Protein AF-A0AAD7B2B9-F1 (afdb_monomer_lite)

Secondary structure (DSSP, 8-state):
--GGGG-----SS-PPPPHHHHHHHHHHHHTT--HHHHHHHHT--HHHHHHHHTTTTSS---HHHHHHHH--HHHHHHS---------------------------------------------S-SHHHHHHHHHHHHHHS---GGGHHHHHHTT--HHHHHHHTTS-HHHHHHHHHHHHB---SS--S---PBPHHHHHHHHHHHHHHHHHHHS-TTS-HHHHHHHHHHH--------GGG--SHHHHHTTBTTB--GGGHHHHHHTT--HHHHHHHHTS-HHHHHHHHHHHHBTTTSTTPBPHHHHHHHHHHHHHGGGG--

Foldseek 3Di:
DDLPVPDDDDDPDQDQDDLLLLLVLQLVVVVVDDLVNSCVSVVHDSVSSVCSNCVVPDDPDDSVVSVVVNPDPVSCVVRPPDPPPVPPPPPDDPPDPDDDDDDDDDDDDDDDDDDDDDDDDDDDPDDDFLVVVQVVVCPPPVDRCVLCSVLCVQLPNTPVVLQLLLLDPLVLNLVLLCVSADPPVPDDPPPDPGDDPVVSVVSSVVSPLSNLPVVDDPPDDSVVSVVVVVVVPPDDDDPPPVPPPFPQSVQCCLSHDNNNVCVVLCVVLVHTPVVLLVLLPDDLVVSLVVLCCRADCVNDPVGDRNSSSSSSSVVSVVSVVPPD

Sequence (324 aa):
MHPSSWHHRTTNNFKALNREGRAICRIVYAHDWTVMRIARIFGIPPKRVTKAIHNVYAPPDVVSEDYERVRDPEFARYFPPVESKSESRPESPLTAMDDSDDSDYSEEGTRVRTVKKPSRNKYTPVGHNASALHSFLENILHVDFSQHHALLVERGFTMPRLKIIASWPESAIKEALQRTLLIECEFTSDAAIGMTPFEVITLEWIAWAQGAWHVYPRTSSPLLCLVSFRSEINVKQPPNTNTSTTLVSFLLTIMGFDLTAHHSLLDTQGFDVQRLTLMGAWEVEDLRETLRRTLYRDFVPGGMSALEVLALEFVVRDCEWRGS

pLDDT: mean 72.54, std 20.63, range [27.2, 95.81]

Radius of gyration: 27.0 Å; chains: 1; bounding box: 68×55×73 Å

Structure (mmCIF, N/CA/C/O backbone):
data_AF-A0AAD7B2B9-F1
#
_entry.id   AF-A0AAD7B2B9-F1
#
loop_
_atom_site.group_PDB
_atom_site.id
_atom_site.type_symbol
_atom_site.label_atom_id
_atom_site.label_alt_id
_atom_site.label_comp_id
_atom_site.label_asym_id
_atom_site.label_entity_id
_atom_site.label_seq_id
_atom_site.pdbx_PDB_ins_code
_atom_site.Cartn_x
_atom_site.Cartn_y
_atom_site.Cartn_z
_atom_site.occupancy
_atom_site.B_iso_or_equiv
_atom_site.auth_seq_id
_atom_site.auth_comp_id
_atom_site.auth_asym_id
_atom_site.auth_atom_id
_atom_site.pdbx_PDB_model_num
ATOM 1 N N . MET A 1 1 ? 26.489 2.938 6.626 1.00 38.22 1 MET A N 1
ATOM 2 C CA . MET A 1 1 ? 26.855 3.918 5.584 1.00 38.22 1 MET A CA 1
ATOM 3 C C . MET A 1 1 ? 25.590 4.690 5.232 1.00 38.22 1 MET A C 1
ATOM 5 O O . MET A 1 1 ? 24.652 4.079 4.736 1.00 38.22 1 MET A O 1
ATOM 9 N N . HIS A 1 2 ? 25.492 5.969 5.597 1.00 31.80 2 HIS A N 1
ATOM 10 C CA . HIS A 1 2 ? 24.330 6.786 5.229 1.00 31.80 2 HIS A CA 1
ATOM 11 C C . HIS A 1 2 ? 24.512 7.262 3.772 1.00 31.80 2 HIS A C 1
ATOM 13 O O . HIS A 1 2 ? 25.591 7.759 3.457 1.00 31.80 2 HIS A O 1
ATOM 19 N N . PRO A 1 3 ? 23.502 7.172 2.886 1.00 45.94 3 PRO A N 1
ATOM 20 C CA . PRO A 1 3 ? 23.582 7.648 1.493 1.00 45.94 3 PRO A CA 1
ATOM 21 C C . PRO A 1 3 ? 23.809 9.167 1.317 1.00 45.94 3 PRO A C 1
ATOM 23 O O . PRO A 1 3 ? 23.748 9.679 0.202 1.00 45.94 3 PRO A O 1
ATOM 26 N N . SER A 1 4 ? 24.036 9.915 2.397 1.00 42.88 4 SER A N 1
ATOM 27 C CA . SER A 1 4 ? 23.932 11.376 2.450 1.00 42.88 4 SER A CA 1
ATOM 28 C C . SER A 1 4 ? 25.140 12.144 1.899 1.00 42.88 4 SER A C 1
ATOM 30 O O . SER A 1 4 ? 25.047 13.359 1.733 1.00 42.88 4 SER A O 1
ATOM 32 N N . SER A 1 5 ? 26.257 11.492 1.559 1.00 42.44 5 SER A N 1
ATOM 33 C CA . SER A 1 5 ? 27.404 12.172 0.925 1.00 42.44 5 SER A CA 1
ATOM 34 C C . SER A 1 5 ? 27.284 12.313 -0.600 1.00 42.44 5 SER A C 1
ATOM 36 O O . SER A 1 5 ? 28.071 13.033 -1.209 1.00 42.44 5 SER A O 1
ATOM 38 N N . TRP A 1 6 ? 26.268 11.709 -1.225 1.00 53.69 6 TRP A N 1
ATOM 39 C CA . TRP A 1 6 ? 26.080 11.698 -2.685 1.00 53.69 6 TRP A CA 1
ATOM 40 C C . TRP A 1 6 ? 25.189 12.843 -3.198 1.00 53.69 6 TRP A C 1
ATOM 42 O O . TRP A 1 6 ? 24.691 12.814 -4.325 1.00 53.69 6 TRP A O 1
ATOM 52 N N . HIS A 1 7 ? 24.965 13.876 -2.381 1.00 43.41 7 HIS A N 1
ATOM 53 C CA . HIS A 1 7 ? 24.108 15.009 -2.728 1.00 43.41 7 HIS A CA 1
ATOM 54 C C . HIS A 1 7 ? 24.807 16.007 -3.662 1.00 43.41 7 HIS A C 1
ATOM 56 O O . HIS A 1 7 ? 25.179 17.120 -3.286 1.00 43.41 7 HIS A O 1
ATOM 62 N N . HIS A 1 8 ? 24.928 15.640 -4.936 1.00 49.59 8 HIS A N 1
ATOM 63 C CA . HIS A 1 8 ? 25.168 16.612 -5.994 1.00 49.59 8 HIS A CA 1
ATOM 64 C C . HIS A 1 8 ? 23.886 17.408 -6.289 1.00 49.59 8 HIS A C 1
ATOM 66 O O . HIS A 1 8 ? 22.870 16.847 -6.690 1.00 49.59 8 HIS A O 1
ATOM 72 N N . ARG A 1 9 ? 23.953 18.741 -6.131 1.00 41.03 9 ARG A N 1
ATOM 73 C CA . ARG A 1 9 ? 22.900 19.703 -6.519 1.00 41.03 9 ARG A CA 1
ATOM 74 C C . ARG A 1 9 ? 22.395 19.446 -7.948 1.00 41.03 9 ARG A C 1
ATOM 76 O O . ARG A 1 9 ? 23.147 19.587 -8.923 1.00 41.03 9 ARG A O 1
ATOM 83 N N . THR A 1 10 ? 21.104 19.148 -8.071 1.00 40.28 10 THR A N 1
ATOM 84 C CA . THR A 1 10 ? 20.381 18.953 -9.332 1.00 40.28 10 THR A CA 1
ATOM 85 C C . THR A 1 10 ? 19.454 20.138 -9.611 1.00 40.28 10 THR A C 1
ATOM 87 O O . THR A 1 10 ? 18.419 20.316 -8.983 1.00 40.28 10 THR A O 1
ATOM 90 N N . THR A 1 11 ? 19.830 20.971 -10.584 1.00 40.53 11 THR A N 1
ATOM 91 C CA . THR A 1 11 ? 18.888 21.804 -11.346 1.00 40.53 11 THR A CA 1
ATOM 92 C C . THR A 1 11 ? 18.478 21.033 -12.606 1.00 40.53 11 THR A C 1
ATOM 94 O O . THR A 1 11 ? 19.284 20.269 -13.137 1.00 40.53 11 THR A O 1
ATOM 97 N N . ASN A 1 12 ? 17.232 21.220 -13.057 1.00 42.81 12 ASN A N 1
ATOM 98 C CA . ASN A 1 12 ? 16.447 20.450 -14.049 1.00 42.81 12 ASN A CA 1
ATOM 99 C C . ASN A 1 12 ? 17.017 20.255 -15.480 1.00 42.81 12 ASN A C 1
ATOM 101 O O . ASN A 1 12 ? 16.267 19.967 -16.408 1.00 42.81 12 ASN A O 1
ATOM 105 N N . ASN A 1 13 ? 18.327 20.337 -15.695 1.00 50.97 13 ASN A N 1
ATOM 106 C CA . ASN A 1 13 ? 18.948 19.899 -16.942 1.00 50.97 13 ASN A CA 1
ATOM 107 C C . ASN A 1 13 ? 19.396 18.445 -16.788 1.00 50.97 13 ASN A C 1
ATOM 109 O O . ASN A 1 13 ? 20.167 18.133 -15.884 1.00 50.97 13 ASN A O 1
ATOM 113 N N . PHE A 1 14 ? 18.918 17.560 -17.669 1.00 55.62 14 PHE A N 1
ATOM 114 C CA . PHE A 1 14 ? 19.191 16.118 -17.670 1.00 55.62 14 PHE A CA 1
ATOM 115 C C . PHE A 1 14 ? 20.694 15.794 -17.803 1.00 55.62 14 PHE A C 1
ATOM 117 O O . PHE A 1 14 ? 21.153 15.368 -18.870 1.00 55.62 14 PHE A O 1
ATOM 124 N N . LYS A 1 15 ? 21.468 15.959 -16.724 1.00 65.38 15 LYS A N 1
ATOM 125 C CA . LYS A 1 15 ? 22.914 15.713 -16.674 1.00 65.38 15 LYS A CA 1
ATOM 126 C C . LYS A 1 15 ? 23.209 14.274 -17.100 1.00 65.38 15 LYS A C 1
ATOM 128 O O . LYS A 1 15 ? 22.604 13.318 -16.614 1.00 65.38 15 LYS A O 1
ATOM 133 N N . ALA A 1 16 ? 24.086 14.125 -18.087 1.00 78.69 16 ALA A N 1
ATOM 134 C CA . ALA A 1 16 ? 24.659 12.831 -18.429 1.00 78.69 16 ALA A CA 1
ATOM 135 C C . ALA A 1 16 ? 25.520 12.340 -17.253 1.00 78.69 16 ALA A C 1
ATOM 137 O O . ALA A 1 16 ? 26.138 13.156 -16.568 1.00 78.69 16 ALA A O 1
ATOM 138 N N . LEU A 1 17 ? 25.560 11.024 -17.022 1.00 87.56 17 LEU A N 1
ATOM 139 C CA . LEU A 1 17 ? 26.500 10.443 -16.063 1.00 87.56 17 LEU A CA 1
ATOM 140 C C . LEU A 1 17 ? 27.931 10.777 -16.502 1.00 87.56 17 LEU A C 1
ATOM 142 O O . LEU A 1 17 ? 28.288 10.573 -17.666 1.00 87.56 17 LEU A O 1
ATOM 146 N N . ASN A 1 18 ? 28.746 11.268 -15.571 1.00 91.12 18 ASN A N 1
ATOM 147 C CA . ASN A 1 18 ? 30.186 11.388 -15.780 1.00 91.12 18 ASN A CA 1
ATOM 148 C C . ASN A 1 18 ? 30.825 9.984 -15.868 1.00 91.12 18 ASN A C 1
ATOM 150 O O . ASN A 1 18 ? 30.171 8.963 -15.642 1.00 91.12 18 ASN A O 1
ATOM 154 N N . ARG A 1 19 ? 32.114 9.916 -16.223 1.00 89.75 19 ARG A N 1
ATOM 155 C CA . ARG A 1 19 ? 32.825 8.630 -16.355 1.00 89.75 19 ARG A CA 1
ATOM 156 C C . ARG A 1 19 ? 32.769 7.793 -15.072 1.00 89.75 19 ARG A C 1
ATOM 158 O O . ARG A 1 19 ? 32.569 6.589 -15.157 1.00 89.75 19 ARG A O 1
ATOM 165 N N . GLU A 1 20 ? 32.875 8.442 -13.920 1.00 92.62 20 GLU A N 1
ATOM 166 C CA . GLU A 1 20 ? 32.797 7.815 -12.598 1.00 92.62 20 GLU A CA 1
ATOM 167 C C . GLU A 1 20 ? 31.417 7.202 -12.319 1.00 92.62 20 GLU A C 1
ATOM 169 O O . GLU A 1 20 ? 31.317 6.022 -12.008 1.00 92.62 20 GLU A O 1
ATOM 174 N N . GLY A 1 21 ? 30.326 7.939 -12.539 1.00 93.44 21 GLY A N 1
ATOM 175 C CA . GLY A 1 21 ? 28.973 7.411 -12.363 1.00 93.44 21 GLY A CA 1
ATOM 176 C C . GLY A 1 21 ? 28.665 6.237 -13.297 1.00 93.44 21 GLY A C 1
ATOM 177 O O . GLY A 1 21 ? 27.949 5.313 -12.917 1.00 93.44 21 GLY A O 1
ATOM 178 N N . ARG A 1 22 ? 29.244 6.225 -14.508 1.00 93.62 22 ARG A N 1
ATOM 179 C CA . ARG A 1 22 ? 29.154 5.070 -15.420 1.00 93.62 22 ARG A CA 1
ATOM 180 C C . ARG A 1 22 ? 29.927 3.858 -14.895 1.00 93.62 22 ARG A C 1
ATOM 182 O O . ARG A 1 22 ? 29.392 2.755 -14.965 1.00 93.62 22 ARG A O 1
ATOM 189 N N . ALA A 1 23 ? 31.130 4.071 -14.360 1.00 93.38 23 ALA A N 1
ATOM 190 C CA . ALA A 1 23 ? 31.937 3.036 -13.715 1.00 93.38 23 ALA A CA 1
ATOM 191 C C . ALA A 1 23 ? 31.184 2.407 -12.532 1.00 93.38 23 ALA A C 1
ATOM 193 O O . ALA A 1 23 ? 31.036 1.189 -12.479 1.00 93.38 23 ALA A O 1
ATOM 194 N N . ILE A 1 24 ? 30.583 3.228 -11.662 1.00 95.12 24 ILE A N 1
ATOM 195 C CA . ILE A 1 24 ? 29.770 2.732 -10.543 1.00 95.12 24 ILE A CA 1
ATOM 196 C C . ILE A 1 24 ? 28.590 1.901 -11.053 1.00 95.12 24 ILE A C 1
ATOM 198 O O . ILE A 1 24 ? 28.374 0.804 -10.548 1.00 95.12 24 ILE A O 1
ATOM 202 N N . CYS A 1 25 ? 27.859 2.372 -12.075 1.00 95.44 25 CYS A N 1
ATOM 203 C CA . CYS A 1 25 ? 26.740 1.618 -12.655 1.00 95.44 25 CYS A CA 1
ATOM 204 C C . CYS A 1 25 ? 27.158 0.220 -13.132 1.00 95.44 25 CYS A C 1
ATOM 206 O O . CYS A 1 25 ? 26.405 -0.729 -12.935 1.00 95.44 25 CYS A O 1
ATOM 208 N N . ARG A 1 26 ? 28.334 0.084 -13.757 1.00 93.81 26 ARG A N 1
ATOM 209 C CA . ARG A 1 26 ? 28.850 -1.213 -14.221 1.00 93.81 26 ARG A CA 1
ATOM 210 C C . ARG A 1 26 ? 29.285 -2.110 -13.076 1.00 93.81 26 ARG A C 1
ATOM 212 O O . ARG A 1 26 ? 28.934 -3.284 -13.093 1.00 93.81 26 ARG A O 1
ATOM 219 N N . ILE A 1 27 ? 29.982 -1.556 -12.083 1.00 93.88 27 ILE A N 1
ATOM 220 C CA . ILE A 1 27 ? 30.403 -2.316 -10.905 1.00 93.88 27 ILE A CA 1
ATOM 221 C C . ILE A 1 27 ? 29.177 -2.867 -10.182 1.00 93.88 27 ILE A C 1
ATOM 223 O O . ILE A 1 27 ? 29.060 -4.075 -10.035 1.00 93.88 27 ILE A O 1
ATOM 227 N N . VAL A 1 28 ? 28.215 -2.026 -9.794 1.00 95.44 28 VAL A N 1
ATOM 228 C CA . VAL A 1 28 ? 27.051 -2.517 -9.036 1.00 95.44 28 VAL A CA 1
ATOM 229 C C . VAL A 1 28 ? 26.189 -3.482 -9.857 1.00 95.44 28 VAL A C 1
ATOM 231 O O . VAL A 1 28 ? 25.623 -4.414 -9.297 1.00 95.44 28 VAL A O 1
ATOM 234 N N . TYR A 1 29 ? 26.126 -3.313 -11.183 1.00 94.81 29 TYR A N 1
ATOM 235 C CA . TYR A 1 29 ? 25.454 -4.267 -12.069 1.00 94.81 29 TYR A CA 1
ATOM 236 C C . TYR A 1 29 ? 26.155 -5.634 -12.101 1.00 94.81 29 TYR A C 1
ATOM 238 O O . TYR A 1 29 ? 25.477 -6.654 -12.115 1.00 94.81 29 TYR A O 1
ATOM 246 N N . ALA A 1 30 ? 27.492 -5.669 -12.049 1.00 92.00 30 ALA A N 1
ATOM 247 C CA . ALA A 1 30 ? 28.262 -6.908 -11.901 1.00 92.00 30 ALA A CA 1
ATOM 248 C C . ALA A 1 30 ? 28.068 -7.588 -10.527 1.00 92.00 30 ALA A C 1
ATOM 250 O O . ALA A 1 30 ? 28.439 -8.745 -10.365 1.00 92.00 30 ALA A O 1
ATOM 251 N N . HIS A 1 31 ? 27.466 -6.883 -9.564 1.00 92.00 31 HIS A N 1
ATOM 252 C CA . HIS A 1 31 ? 27.042 -7.380 -8.248 1.00 92.00 31 HIS A CA 1
ATOM 253 C C . HIS A 1 31 ? 25.514 -7.566 -8.171 1.00 92.00 31 HIS A C 1
ATOM 255 O O . HIS A 1 31 ? 24.889 -7.286 -7.147 1.00 92.00 31 HIS A O 1
ATOM 261 N N . ASP A 1 32 ? 24.896 -7.979 -9.280 1.00 93.12 32 ASP A N 1
ATOM 262 C CA . ASP A 1 32 ? 23.472 -8.330 -9.399 1.00 93.12 32 ASP A CA 1
ATOM 263 C C . ASP A 1 32 ? 22.470 -7.195 -9.118 1.00 93.12 32 ASP A C 1
ATOM 265 O O . ASP A 1 32 ? 21.277 -7.426 -8.889 1.00 93.12 32 ASP A O 1
ATOM 269 N N . TRP A 1 33 ? 22.897 -5.930 -9.160 1.00 94.12 33 TRP A N 1
ATOM 270 C CA . TRP A 1 33 ? 21.936 -4.833 -9.064 1.00 94.12 33 TRP A CA 1
ATOM 271 C C . TRP A 1 33 ? 21.144 -4.674 -10.356 1.00 94.12 33 TRP A C 1
ATOM 273 O O . TRP A 1 33 ? 21.688 -4.552 -11.451 1.00 94.12 33 TRP A O 1
ATOM 283 N N . THR A 1 34 ? 19.824 -4.565 -10.221 1.00 94.75 34 THR A N 1
ATOM 284 C CA . THR A 1 34 ? 18.946 -4.322 -11.365 1.00 94.75 34 THR A CA 1
ATOM 285 C C . THR A 1 34 ? 19.083 -2.892 -11.892 1.00 94.75 34 THR A C 1
ATOM 287 O O . THR A 1 34 ? 19.287 -1.936 -11.139 1.00 94.75 34 THR A O 1
ATOM 290 N N . VAL A 1 35 ? 18.874 -2.716 -13.201 1.00 95.06 35 VAL A N 1
ATOM 291 C CA . VAL A 1 35 ? 18.871 -1.401 -13.875 1.00 95.06 35 VAL A CA 1
ATOM 292 C C . VAL A 1 35 ? 17.931 -0.406 -13.180 1.00 95.06 35 VAL A C 1
ATOM 294 O O . VAL A 1 35 ? 18.268 0.768 -13.033 1.00 95.06 35 VAL A O 1
ATOM 297 N N . MET A 1 36 ? 16.770 -0.877 -12.716 1.00 91.88 36 MET A N 1
ATOM 298 C CA . MET A 1 36 ? 15.767 -0.060 -12.023 1.00 91.88 36 MET A CA 1
ATOM 299 C C . MET A 1 36 ? 16.248 0.428 -10.656 1.00 91.88 36 MET A C 1
ATOM 301 O O . MET A 1 36 ? 16.043 1.593 -10.314 1.00 91.88 36 MET A O 1
ATOM 305 N N . ARG A 1 37 ? 16.923 -0.434 -9.886 1.00 92.69 37 ARG A N 1
ATOM 306 C CA . ARG A 1 37 ? 17.501 -0.064 -8.589 1.00 92.69 37 ARG A CA 1
ATOM 307 C C . ARG A 1 37 ? 18.583 1.000 -8.756 1.00 92.69 37 ARG A C 1
ATOM 309 O O . ARG A 1 37 ? 18.564 2.010 -8.057 1.00 92.69 37 ARG A O 1
ATOM 316 N N . ILE A 1 38 ? 19.472 0.808 -9.730 1.00 95.12 38 ILE A N 1
ATOM 317 C CA . ILE A 1 38 ? 20.530 1.769 -10.066 1.00 95.12 38 ILE A CA 1
ATOM 318 C C . ILE A 1 38 ? 19.906 3.109 -10.488 1.00 95.12 38 ILE A C 1
ATOM 320 O O . ILE A 1 38 ? 20.270 4.157 -9.963 1.00 95.12 38 ILE A O 1
ATOM 324 N N . ALA A 1 39 ? 18.910 3.082 -11.378 1.00 93.44 39 ALA A N 1
ATOM 325 C CA . ALA A 1 39 ? 18.192 4.268 -11.846 1.00 93.44 39 ALA A CA 1
ATOM 326 C C . ALA A 1 39 ? 17.570 5.079 -10.698 1.00 93.44 39 ALA A C 1
ATOM 328 O O . ALA A 1 39 ? 17.695 6.304 -10.676 1.00 93.44 39 ALA A O 1
ATOM 329 N N . ARG A 1 40 ? 16.951 4.394 -9.728 1.00 89.19 40 ARG A N 1
ATOM 330 C CA . ARG A 1 40 ? 16.350 5.008 -8.536 1.00 89.19 40 ARG A CA 1
ATOM 331 C C . ARG A 1 40 ? 17.396 5.701 -7.662 1.00 89.19 40 ARG A C 1
ATOM 333 O O . ARG A 1 40 ? 17.186 6.844 -7.279 1.00 89.19 40 ARG A O 1
ATOM 340 N N . ILE A 1 41 ? 18.523 5.038 -7.391 1.00 89.12 41 ILE A N 1
ATOM 341 C CA . ILE A 1 41 ? 19.593 5.571 -6.528 1.00 89.12 41 ILE A CA 1
ATOM 342 C C . ILE A 1 41 ? 20.269 6.789 -7.165 1.00 89.12 41 ILE A C 1
ATOM 344 O O . ILE A 1 41 ? 20.496 7.791 -6.495 1.00 89.12 41 ILE A O 1
ATOM 348 N N . PHE A 1 42 ? 20.548 6.730 -8.468 1.00 87.75 42 PHE A N 1
ATOM 349 C CA . PHE A 1 42 ? 21.184 7.833 -9.192 1.00 87.75 42 PHE A CA 1
ATOM 350 C C . PHE A 1 42 ? 20.206 8.929 -9.641 1.00 87.75 42 PHE A C 1
ATOM 352 O O . PHE A 1 42 ? 20.645 9.956 -10.158 1.00 87.75 42 PHE A O 1
ATOM 359 N N . GLY A 1 43 ? 18.893 8.723 -9.492 1.00 88.50 43 GLY A N 1
ATOM 360 C CA . GLY A 1 43 ? 17.873 9.661 -9.961 1.00 88.50 43 GLY A CA 1
ATOM 361 C C . GLY A 1 43 ? 17.906 9.887 -11.478 1.00 88.50 43 GLY A C 1
ATOM 362 O O . GLY A 1 43 ? 17.709 11.011 -11.941 1.00 88.50 43 GLY A O 1
ATOM 363 N N . ILE A 1 44 ? 18.190 8.844 -12.268 1.00 92.19 44 ILE A N 1
ATOM 364 C CA . ILE A 1 44 ? 18.290 8.925 -13.737 1.00 92.19 44 ILE A CA 1
ATOM 365 C C . ILE A 1 44 ? 17.373 7.911 -14.438 1.00 92.19 44 ILE A C 1
ATOM 367 O O . ILE A 1 44 ? 17.087 6.858 -13.879 1.00 92.19 44 ILE A O 1
ATOM 371 N N . PRO A 1 45 ? 16.940 8.162 -15.692 1.00 92.81 45 PRO A N 1
ATOM 372 C CA . PRO A 1 45 ? 16.100 7.214 -16.424 1.00 92.81 45 PRO A CA 1
ATOM 373 C C . PRO A 1 45 ? 16.786 5.850 -16.657 1.00 92.81 45 PRO A C 1
ATOM 375 O O . PRO A 1 45 ? 17.953 5.836 -17.068 1.00 92.81 45 PRO A O 1
ATOM 378 N N . PRO A 1 46 ? 16.067 4.711 -16.542 1.00 93.38 46 PRO A N 1
ATOM 379 C CA . PRO A 1 46 ? 16.622 3.362 -16.737 1.00 93.38 46 PRO A CA 1
ATOM 380 C C . PRO A 1 46 ? 17.360 3.178 -18.067 1.00 93.38 46 PRO A C 1
ATOM 382 O O . PRO A 1 46 ? 18.454 2.624 -18.111 1.00 93.38 46 PRO A O 1
ATOM 385 N N . LYS A 1 47 ? 16.838 3.766 -19.152 1.00 93.00 47 LYS A N 1
ATOM 386 C CA . LYS A 1 47 ? 17.470 3.741 -20.483 1.00 93.00 47 LYS A CA 1
ATOM 387 C C . LYS A 1 47 ? 18.905 4.293 -20.481 1.00 93.00 47 LYS A C 1
ATOM 389 O O . LYS A 1 47 ? 19.728 3.862 -21.287 1.00 93.00 47 LYS A O 1
ATOM 394 N N . ARG A 1 48 ? 19.233 5.250 -19.600 1.00 91.50 48 ARG A N 1
ATOM 395 C CA . ARG A 1 48 ? 20.599 5.791 -19.463 1.00 91.50 48 ARG A CA 1
ATOM 396 C C . ARG A 1 48 ? 21.512 4.856 -18.682 1.00 91.50 48 ARG A C 1
ATOM 398 O O . ARG A 1 48 ? 22.676 4.739 -19.049 1.00 91.50 48 ARG A O 1
ATOM 405 N N . VAL A 1 49 ? 20.984 4.177 -17.668 1.00 94.25 49 VAL A N 1
ATOM 406 C CA . VAL A 1 49 ? 21.711 3.139 -16.931 1.00 94.25 49 VAL A CA 1
ATOM 407 C C . VAL A 1 49 ? 22.081 1.994 -17.874 1.00 94.25 49 VAL A C 1
ATOM 409 O O . VAL A 1 49 ? 23.250 1.640 -17.955 1.00 94.25 49 VAL A O 1
ATOM 412 N N . THR A 1 50 ? 21.144 1.510 -18.696 1.00 93.75 50 THR A N 1
ATOM 413 C CA . THR A 1 50 ? 21.414 0.495 -19.732 1.00 93.75 50 THR A CA 1
ATOM 414 C C . THR A 1 50 ? 22.538 0.931 -20.680 1.00 93.75 50 THR A C 1
ATOM 416 O O . THR A 1 50 ? 23.464 0.169 -20.947 1.00 93.75 50 THR A O 1
ATOM 419 N N . LYS A 1 51 ? 22.527 2.193 -21.139 1.00 91.75 51 LYS A N 1
ATOM 420 C CA . LYS A 1 51 ? 23.617 2.751 -21.964 1.00 91.75 51 LYS A CA 1
ATOM 421 C C . LYS A 1 51 ? 24.953 2.863 -21.217 1.00 91.75 51 LYS A C 1
ATOM 423 O O . LYS A 1 51 ? 26.009 2.756 -21.840 1.00 91.75 51 LYS A O 1
ATOM 428 N N . ALA A 1 52 ? 24.927 3.131 -19.913 1.00 92.19 52 ALA A N 1
ATOM 429 C CA . ALA A 1 52 ? 26.128 3.180 -19.085 1.00 92.19 52 ALA A CA 1
ATOM 430 C C . ALA A 1 52 ? 26.744 1.784 -18.913 1.00 92.19 52 ALA A C 1
ATOM 432 O O . ALA A 1 52 ? 27.954 1.647 -19.089 1.00 92.19 52 ALA A O 1
ATOM 433 N N . ILE A 1 53 ? 25.901 0.775 -18.670 1.00 93.25 53 ILE A N 1
ATOM 434 C CA . ILE A 1 53 ? 26.295 -0.625 -18.480 1.00 93.25 53 ILE A CA 1
ATOM 435 C C . ILE A 1 53 ? 26.895 -1.210 -19.762 1.00 93.25 53 ILE A C 1
ATOM 437 O O . ILE A 1 53 ? 28.031 -1.668 -19.748 1.00 93.25 53 ILE A O 1
ATOM 441 N N . HIS A 1 54 ? 26.176 -1.143 -20.886 1.00 88.44 54 HIS A N 1
ATOM 442 C CA . HIS A 1 54 ? 26.581 -1.830 -22.122 1.00 88.44 54 HIS A CA 1
ATOM 443 C C . HIS A 1 54 ? 27.600 -1.070 -22.978 1.00 88.44 54 HIS A C 1
ATOM 445 O O . HIS A 1 54 ? 27.935 -1.529 -24.062 1.00 88.44 54 HIS A O 1
ATOM 451 N N . ASN A 1 55 ? 28.065 0.097 -22.521 1.00 72.56 55 ASN A N 1
ATOM 452 C CA . ASN A 1 55 ? 29.095 0.904 -23.182 1.00 72.56 55 ASN A CA 1
ATOM 453 C C . ASN A 1 55 ? 28.959 0.989 -24.719 1.00 72.56 55 ASN A C 1
ATOM 455 O O . ASN A 1 55 ? 29.932 0.807 -25.436 1.00 72.56 55 ASN A O 1
ATOM 459 N N . VAL A 1 56 ? 27.755 1.304 -25.217 1.00 61.47 56 VAL A N 1
ATOM 460 C CA . VAL A 1 56 ? 27.336 1.207 -26.641 1.00 61.47 56 VAL A CA 1
ATOM 461 C C . VAL A 1 56 ? 28.249 1.945 -27.651 1.00 61.47 56 VAL A C 1
ATOM 463 O O . VAL A 1 56 ? 28.093 1.782 -28.854 1.00 61.47 56 VAL A O 1
ATOM 466 N N . TYR A 1 57 ? 29.201 2.761 -27.194 1.00 59.56 57 TYR A N 1
ATOM 467 C CA . TYR A 1 57 ? 30.013 3.652 -28.028 1.00 59.56 57 TYR A CA 1
ATOM 468 C C . TYR A 1 57 ? 31.532 3.405 -27.949 1.00 59.56 57 TYR A C 1
ATOM 470 O O . TYR A 1 57 ? 32.289 4.202 -28.499 1.00 59.56 57 TYR A O 1
ATOM 478 N N . ALA A 1 58 ? 32.000 2.360 -27.262 1.00 62.78 58 ALA A N 1
ATOM 479 C CA . ALA A 1 58 ? 33.428 2.085 -27.085 1.00 62.78 58 ALA A CA 1
ATOM 480 C C . ALA A 1 58 ? 33.700 0.571 -26.985 1.00 62.78 58 ALA A C 1
ATOM 482 O O . ALA A 1 58 ? 32.761 -0.190 -26.740 1.00 62.78 58 ALA A O 1
ATOM 483 N N . PRO A 1 59 ? 34.957 0.116 -27.183 1.00 71.69 59 PRO A N 1
ATOM 484 C CA . PRO A 1 59 ? 35.351 -1.260 -26.877 1.00 71.69 59 PRO A CA 1
ATOM 485 C C . PRO A 1 59 ? 34.875 -1.674 -25.471 1.00 71.69 59 PRO A C 1
ATOM 487 O O . PRO A 1 59 ? 34.684 -0.803 -24.614 1.00 71.69 59 PRO A O 1
ATOM 490 N N . PRO A 1 60 ? 34.628 -2.977 -25.231 1.00 68.00 60 PRO A N 1
ATOM 491 C CA . PRO A 1 60 ? 34.104 -3.449 -23.954 1.00 68.00 60 PRO A CA 1
ATOM 492 C C . PRO A 1 60 ? 35.018 -2.975 -22.818 1.00 68.00 60 PRO A C 1
ATOM 494 O O . PRO A 1 60 ? 36.182 -3.362 -22.754 1.00 68.00 60 PRO A O 1
ATOM 497 N N . ASP A 1 61 ? 34.494 -2.092 -21.959 1.00 68.00 61 ASP A N 1
ATOM 498 C CA . ASP A 1 61 ? 35.227 -1.599 -20.791 1.00 68.00 61 ASP A CA 1
ATOM 499 C C . ASP A 1 61 ? 35.467 -2.797 -19.862 1.00 68.00 61 ASP A C 1
ATOM 501 O O . ASP A 1 61 ? 34.526 -3.520 -19.516 1.00 68.00 61 ASP A O 1
ATOM 505 N N . VAL A 1 62 ? 36.716 -3.010 -19.448 1.00 80.94 62 VAL A N 1
ATOM 506 C CA . VAL A 1 62 ? 37.037 -4.032 -18.451 1.00 80.94 62 VAL A CA 1
ATOM 507 C C . VAL A 1 62 ? 36.594 -3.505 -17.088 1.00 80.94 62 VAL A C 1
ATOM 509 O O . VAL A 1 62 ? 37.094 -2.482 -16.624 1.00 80.94 62 VAL A O 1
ATOM 512 N N . VAL A 1 63 ? 35.660 -4.201 -16.431 1.00 83.25 63 VAL A N 1
ATOM 513 C CA . VAL A 1 63 ? 35.096 -3.786 -15.128 1.00 83.25 63 VAL A CA 1
ATOM 514 C C . VAL A 1 63 ? 36.189 -3.593 -14.065 1.00 83.25 63 VAL A C 1
ATOM 516 O O . VAL A 1 63 ? 36.038 -2.768 -13.170 1.00 83.25 63 VAL A O 1
ATOM 519 N N . SER A 1 64 ? 37.332 -4.277 -14.180 1.00 85.38 64 SER A N 1
ATOM 520 C CA . SER A 1 64 ? 38.473 -4.075 -13.279 1.00 85.38 64 SER A CA 1
ATOM 521 C C . SER A 1 64 ? 39.033 -2.648 -13.323 1.00 85.38 64 SER A C 1
ATOM 523 O O . SER A 1 64 ? 39.383 -2.110 -12.278 1.00 85.38 64 SER A O 1
ATOM 525 N N . GLU A 1 65 ? 39.068 -1.995 -14.489 1.00 89.88 65 GLU A N 1
ATOM 526 C CA . GLU A 1 65 ? 39.538 -0.605 -14.612 1.00 89.88 65 GLU A CA 1
ATOM 527 C C . GLU A 1 65 ? 38.572 0.400 -13.975 1.00 89.88 65 GLU A C 1
ATOM 529 O O . GLU A 1 65 ? 38.955 1.518 -13.625 1.00 89.88 65 GLU A O 1
ATOM 534 N N . ASP A 1 66 ? 37.298 0.035 -13.831 1.00 92.38 66 ASP A N 1
ATOM 535 C CA . ASP A 1 66 ? 36.301 0.918 -13.235 1.00 92.38 66 ASP A CA 1
ATOM 536 C C . ASP A 1 66 ? 36.558 1.144 -11.743 1.00 92.38 66 ASP A C 1
ATOM 538 O O . ASP A 1 66 ? 36.289 2.237 -11.242 1.00 92.38 66 ASP A O 1
ATOM 542 N N . TYR A 1 67 ? 37.170 0.180 -11.052 1.00 92.44 67 TYR A N 1
ATOM 543 C CA . TYR A 1 67 ? 37.574 0.330 -9.653 1.00 92.44 67 TYR A CA 1
ATOM 544 C C . TYR A 1 67 ? 38.620 1.432 -9.454 1.00 92.44 67 TYR A C 1
ATOM 546 O O . TYR A 1 67 ? 38.532 2.203 -8.497 1.00 92.44 67 TYR A O 1
ATOM 554 N N . GLU A 1 68 ? 39.558 1.585 -10.392 1.00 92.75 68 GLU A N 1
ATOM 555 C CA . GLU A 1 68 ? 40.558 2.662 -10.354 1.00 92.75 68 GLU A CA 1
ATOM 556 C C . GLU A 1 68 ? 39.929 4.051 -10.552 1.00 92.75 68 GLU A C 1
ATOM 558 O O . GLU A 1 68 ? 40.484 5.071 -10.127 1.00 92.75 68 GLU A O 1
ATOM 563 N N . ARG A 1 69 ? 38.756 4.108 -11.198 1.00 90.88 69 ARG A N 1
ATOM 564 C CA . ARG A 1 69 ? 38.041 5.356 -11.498 1.00 90.88 69 ARG A CA 1
ATOM 565 C C . ARG A 1 69 ? 37.190 5.849 -10.335 1.00 90.88 69 ARG A C 1
ATOM 567 O O . ARG A 1 69 ? 37.083 7.062 -10.185 1.00 90.88 69 ARG A O 1
ATOM 574 N N . VAL A 1 70 ? 36.613 4.952 -9.531 1.00 92.94 70 VAL A N 1
ATOM 575 C CA . VAL A 1 70 ? 35.766 5.327 -8.382 1.00 92.94 70 VAL A CA 1
ATOM 576 C C . VAL A 1 70 ? 36.594 5.930 -7.241 1.00 92.94 70 VAL A C 1
ATOM 578 O O . VAL A 1 70 ? 36.097 6.789 -6.527 1.00 92.94 70 VAL A O 1
ATOM 581 N N . ARG A 1 71 ? 37.872 5.542 -7.092 1.00 90.19 71 ARG A N 1
ATOM 582 C CA . ARG A 1 71 ? 38.845 6.094 -6.113 1.00 90.19 71 ARG A CA 1
ATOM 583 C C . ARG A 1 71 ? 38.392 6.125 -4.642 1.00 90.19 71 ARG A C 1
ATOM 585 O O . ARG A 1 71 ? 39.116 6.661 -3.806 1.00 90.19 71 ARG A O 1
ATOM 592 N N . ASP A 1 72 ? 37.250 5.531 -4.316 1.00 89.62 72 ASP A N 1
ATOM 593 C CA . ASP A 1 72 ? 36.721 5.415 -2.964 1.00 89.62 72 ASP A CA 1
ATOM 594 C C . ASP A 1 72 ? 37.079 4.032 -2.381 1.00 89.62 72 ASP A C 1
ATOM 596 O O . ASP A 1 72 ? 36.566 3.008 -2.852 1.00 89.62 72 ASP A O 1
ATOM 600 N N . PRO A 1 73 ? 37.959 3.966 -1.366 1.00 88.44 73 PRO A N 1
ATOM 601 C CA . PRO A 1 73 ? 38.336 2.705 -0.738 1.00 88.44 73 PRO A CA 1
ATOM 602 C C . PRO A 1 73 ? 37.186 2.063 0.051 1.00 88.44 73 PRO A C 1
ATOM 604 O O . PRO A 1 73 ? 37.164 0.839 0.187 1.00 88.44 73 PRO A O 1
ATOM 607 N N . GLU A 1 74 ? 36.217 2.839 0.554 1.00 91.12 74 GLU A N 1
ATOM 608 C CA . GLU A 1 74 ? 35.042 2.262 1.212 1.00 91.12 74 GLU A CA 1
ATOM 609 C C . GLU A 1 74 ? 34.141 1.572 0.190 1.00 91.12 74 GLU A C 1
ATOM 611 O O . GLU A 1 74 ? 33.632 0.486 0.461 1.00 91.12 74 GLU A O 1
ATOM 616 N N . PHE A 1 75 ? 34.006 2.136 -1.012 1.00 91.44 75 PHE A N 1
ATOM 617 C CA . PHE A 1 75 ? 33.211 1.535 -2.081 1.00 91.44 75 PHE A CA 1
ATOM 618 C C . PHE A 1 75 ? 33.708 0.128 -2.454 1.00 91.44 75 PHE A C 1
ATOM 620 O O . PHE A 1 75 ? 32.914 -0.813 -2.525 1.00 91.44 75 PHE A O 1
ATOM 627 N N . ALA A 1 76 ? 35.026 -0.048 -2.598 1.00 91.81 76 ALA A N 1
ATOM 628 C CA . ALA A 1 76 ? 35.634 -1.348 -2.893 1.00 91.81 76 ALA A CA 1
ATOM 629 C C . ALA A 1 76 ? 35.412 -2.395 -1.782 1.00 91.81 76 ALA A C 1
ATOM 631 O O . ALA A 1 76 ? 35.437 -3.593 -2.053 1.00 91.81 76 ALA A O 1
ATOM 632 N N . ARG A 1 77 ? 35.153 -1.964 -0.538 1.00 90.81 77 ARG A N 1
ATOM 633 C CA . ARG A 1 77 ? 34.826 -2.861 0.580 1.00 90.81 77 ARG A CA 1
ATOM 634 C C . ARG A 1 77 ? 33.416 -3.446 0.470 1.00 90.81 77 ARG A C 1
ATOM 636 O O . ARG A 1 77 ? 33.214 -4.586 0.876 1.00 90.81 77 ARG A O 1
ATOM 643 N N . TYR A 1 78 ? 32.453 -2.680 -0.046 1.00 91.75 78 TYR A N 1
ATOM 644 C CA . TYR A 1 78 ? 31.070 -3.143 -0.232 1.00 91.75 78 TYR A CA 1
ATOM 645 C C . TYR A 1 78 ? 30.868 -3.890 -1.551 1.00 91.75 78 TYR A C 1
ATOM 647 O O . TYR A 1 78 ? 30.023 -4.777 -1.620 1.00 91.75 78 TYR A O 1
ATOM 655 N N . PHE A 1 79 ? 31.652 -3.552 -2.574 1.00 93.00 79 PHE A N 1
ATOM 656 C CA . PHE A 1 79 ? 31.599 -4.168 -3.896 1.00 93.00 79 PHE A CA 1
ATOM 657 C C . PHE A 1 79 ? 32.986 -4.693 -4.271 1.00 93.00 79 PHE A C 1
ATOM 659 O O . PHE A 1 79 ? 33.643 -4.077 -5.104 1.00 93.00 79 PHE A O 1
ATOM 666 N N . PRO A 1 80 ? 33.485 -5.787 -3.672 1.00 92.12 80 PRO A N 1
ATOM 667 C CA . PRO A 1 80 ? 34.816 -6.302 -3.996 1.00 92.12 80 PRO A CA 1
ATOM 668 C C . PRO A 1 80 ? 34.915 -6.671 -5.488 1.00 92.12 80 PRO A C 1
ATOM 670 O O . PRO A 1 80 ? 33.909 -7.096 -6.059 1.00 92.12 80 PRO A O 1
ATOM 673 N N . PRO A 1 81 ? 36.079 -6.514 -6.149 1.00 91.69 81 PRO A N 1
ATOM 674 C CA . PRO A 1 81 ? 36.247 -6.946 -7.532 1.00 91.69 81 PRO A CA 1
ATOM 675 C C . PRO A 1 81 ? 35.814 -8.401 -7.686 1.00 91.69 81 PRO A C 1
ATOM 677 O O . PRO A 1 81 ? 36.318 -9.279 -6.987 1.00 91.69 81 PRO A O 1
ATOM 680 N N . VAL A 1 82 ? 34.855 -8.649 -8.578 1.00 87.25 82 VAL A N 1
ATOM 681 C CA . VAL A 1 82 ? 34.459 -10.013 -8.918 1.00 87.25 82 VAL A CA 1
ATOM 682 C C . VAL A 1 82 ? 35.659 -10.610 -9.636 1.00 87.25 82 VAL A C 1
ATOM 684 O O . VAL A 1 82 ? 35.973 -10.194 -10.753 1.00 87.25 82 VAL A O 1
ATOM 687 N N . GLU A 1 83 ? 36.386 -11.510 -8.967 1.00 80.19 83 GLU A N 1
ATOM 688 C CA . GLU A 1 83 ? 37.435 -12.289 -9.616 1.00 80.19 83 GLU A CA 1
ATOM 689 C C . GLU A 1 83 ? 36.806 -12.860 -10.874 1.00 80.19 83 GLU A C 1
ATOM 691 O O . GLU A 1 83 ? 35.753 -13.497 -10.792 1.00 80.19 83 GLU A O 1
ATOM 696 N N . SER A 1 84 ? 37.386 -12.549 -12.033 1.00 61.53 84 SER A N 1
ATOM 697 C CA . SER A 1 84 ? 36.906 -13.056 -13.304 1.00 61.53 84 SER A CA 1
ATOM 698 C C . SER A 1 84 ? 37.020 -14.570 -13.249 1.00 61.53 84 SER A C 1
ATOM 700 O O . SER A 1 84 ? 38.034 -15.143 -13.650 1.00 61.53 84 SER A O 1
ATOM 702 N N . LYS A 1 85 ? 35.973 -15.227 -12.738 1.00 53.41 85 LYS A N 1
ATOM 703 C CA . LYS A 1 85 ? 35.632 -16.580 -13.119 1.00 53.41 85 LYS A CA 1
ATOM 704 C C . LYS A 1 85 ? 35.704 -16.521 -14.625 1.00 53.41 85 LYS A C 1
ATOM 706 O O . LYS A 1 85 ? 35.025 -15.709 -15.250 1.00 53.41 85 LYS A O 1
ATOM 711 N N . SER A 1 86 ? 36.624 -17.290 -15.177 1.00 50.50 86 SER A N 1
ATOM 712 C CA . SER A 1 86 ? 36.755 -17.565 -16.594 1.00 50.50 86 SER A CA 1
ATOM 713 C C . SER A 1 86 ? 35.477 -18.264 -17.056 1.00 50.50 86 SER A C 1
ATOM 715 O O . SER A 1 86 ? 35.441 -19.457 -17.338 1.00 50.50 86 SER A O 1
ATOM 717 N N . GLU A 1 87 ? 34.381 -17.517 -17.051 1.00 47.44 87 GLU A N 1
ATOM 718 C CA . GLU A 1 87 ? 33.089 -17.924 -17.534 1.00 47.44 87 GLU A CA 1
ATOM 719 C C . GLU A 1 87 ? 33.218 -17.893 -19.045 1.00 47.44 87 GLU A C 1
ATOM 721 O O . GLU A 1 87 ? 33.164 -16.855 -19.705 1.00 47.44 87 GLU A O 1
ATOM 726 N N . SER A 1 88 ? 33.457 -19.089 -19.570 1.00 44.19 88 SER A N 1
ATOM 727 C CA . SER A 1 88 ? 33.084 -19.512 -20.909 1.00 44.19 88 SER A CA 1
ATOM 728 C C . SER A 1 88 ? 31.587 -19.260 -21.082 1.00 44.19 88 SER A C 1
ATOM 730 O O . SER A 1 88 ? 30.748 -20.151 -20.990 1.00 44.19 88 SER A O 1
ATOM 732 N N . ARG A 1 89 ? 31.233 -17.988 -21.264 1.00 40.81 89 ARG A N 1
ATOM 733 C CA . ARG A 1 89 ? 29.880 -17.566 -21.574 1.00 40.81 89 ARG A CA 1
ATOM 734 C C . ARG A 1 89 ? 29.528 -18.214 -22.917 1.00 40.81 89 ARG A C 1
ATOM 736 O O . ARG A 1 89 ? 30.246 -17.963 -23.885 1.00 40.81 89 ARG A O 1
ATOM 743 N N . PRO A 1 90 ? 28.483 -19.056 -22.994 1.00 42.22 90 PRO A N 1
ATOM 744 C CA . PRO A 1 90 ? 28.077 -19.650 -24.255 1.00 42.22 90 PRO A CA 1
ATOM 745 C C . PRO A 1 90 ? 27.724 -18.509 -25.207 1.00 42.22 90 PRO A C 1
ATOM 747 O O . PRO A 1 90 ? 26.903 -17.649 -24.870 1.00 42.22 90 PRO A O 1
ATOM 750 N N . GLU A 1 91 ? 28.403 -18.467 -26.354 1.00 38.75 91 GLU A N 1
ATOM 751 C CA . GLU A 1 91 ? 28.095 -17.555 -27.449 1.00 38.75 91 GLU A CA 1
ATOM 752 C C . GLU A 1 91 ? 26.600 -17.673 -27.740 1.00 38.75 91 GLU A C 1
ATOM 754 O O . GLU A 1 91 ? 26.110 -18.692 -28.225 1.00 38.75 91 GLU A O 1
ATOM 759 N N . SER A 1 92 ? 25.845 -16.646 -27.355 1.00 38.75 92 SER A N 1
ATOM 760 C CA . SER A 1 92 ? 24.456 -16.542 -27.770 1.00 38.75 92 SER A CA 1
ATOM 761 C C . SER A 1 92 ? 24.475 -16.382 -29.290 1.00 38.75 92 SER A C 1
ATOM 763 O O . SER A 1 92 ? 25.185 -15.492 -29.769 1.00 38.75 92 SER A O 1
ATOM 765 N N . PRO A 1 93 ? 23.761 -17.232 -30.048 1.00 38.31 93 PRO A N 1
ATOM 766 C CA . PRO A 1 93 ? 23.771 -17.171 -31.498 1.00 38.31 93 PRO A CA 1
ATOM 767 C C . PRO A 1 93 ? 23.374 -15.768 -31.946 1.00 38.31 93 PRO A C 1
ATOM 769 O O . PRO A 1 93 ? 22.312 -15.269 -31.574 1.00 38.31 93 PRO A O 1
ATOM 772 N N . LEU A 1 94 ? 24.244 -15.135 -32.730 1.00 37.66 94 LEU A N 1
ATOM 773 C CA . LEU A 1 94 ? 23.900 -13.978 -33.541 1.00 37.66 94 LEU A CA 1
ATOM 774 C C . LEU A 1 94 ? 22.759 -14.395 -34.473 1.00 37.66 94 LEU A C 1
ATOM 776 O O . LEU A 1 94 ? 22.989 -14.978 -35.531 1.00 37.66 94 LEU A O 1
ATOM 780 N N . THR A 1 95 ? 21.521 -14.124 -34.071 1.00 41.19 95 THR A N 1
ATOM 781 C CA . THR A 1 95 ? 20.379 -14.156 -34.974 1.00 41.19 95 THR A CA 1
ATOM 782 C C . THR A 1 95 ? 20.548 -12.987 -35.933 1.00 41.19 95 THR A C 1
ATOM 784 O O . THR A 1 95 ? 20.294 -11.832 -35.589 1.00 41.19 95 THR A O 1
ATOM 787 N N . ALA A 1 96 ? 21.046 -13.296 -37.129 1.00 40.62 96 ALA A N 1
ATOM 788 C CA . ALA A 1 96 ? 20.899 -12.438 -38.288 1.00 40.62 96 ALA A CA 1
ATOM 789 C C . ALA A 1 96 ? 19.401 -12.158 -38.464 1.00 40.62 96 ALA A C 1
ATOM 791 O O . ALA A 1 96 ? 18.603 -13.086 -38.593 1.00 40.62 96 ALA A O 1
ATOM 792 N N . MET A 1 97 ? 19.026 -10.884 -38.380 1.00 43.38 97 MET A N 1
ATOM 793 C CA . MET A 1 97 ? 17.719 -10.434 -38.833 1.00 43.38 97 MET A CA 1
ATOM 794 C C . MET A 1 97 ? 17.717 -10.555 -40.354 1.00 43.38 97 MET A C 1
ATOM 796 O O . MET A 1 97 ? 18.437 -9.825 -41.032 1.00 43.38 97 MET A O 1
ATOM 800 N N . ASP A 1 98 ? 16.981 -11.550 -40.839 1.00 48.44 98 ASP A N 1
ATOM 801 C CA . ASP A 1 98 ? 16.644 -11.735 -42.243 1.00 48.44 98 ASP A CA 1
ATOM 802 C C . ASP A 1 98 ? 15.323 -10.994 -42.488 1.00 48.44 98 ASP A C 1
ATOM 804 O O . ASP A 1 98 ? 14.279 -11.352 -41.934 1.00 48.44 98 ASP A O 1
ATOM 808 N N . ASP A 1 99 ? 15.416 -9.892 -43.230 1.00 52.12 99 ASP A N 1
ATOM 809 C CA . ASP A 1 99 ? 14.291 -9.127 -43.758 1.00 52.12 99 ASP A CA 1
ATOM 810 C C . ASP A 1 99 ? 13.769 -9.857 -45.005 1.00 52.12 99 ASP A C 1
ATOM 812 O O . ASP A 1 99 ? 14.412 -9.829 -46.054 1.00 52.12 99 ASP A O 1
ATOM 816 N N . SER A 1 100 ? 12.615 -10.519 -44.908 1.00 56.44 100 SER A N 1
ATOM 817 C CA . SER A 1 100 ? 11.816 -11.031 -46.041 1.00 56.44 100 SER A CA 1
ATOM 818 C C . SER A 1 100 ? 10.399 -11.324 -45.517 1.00 56.44 100 SER A C 1
ATOM 820 O O . SER A 1 100 ? 10.231 -12.198 -44.674 1.00 56.44 100 SER A O 1
ATOM 822 N N . ASP A 1 101 ? 9.411 -10.452 -45.700 1.00 43.56 101 ASP A N 1
ATOM 823 C CA . ASP A 1 101 ? 8.606 -10.198 -46.908 1.00 43.56 101 ASP A CA 1
ATOM 824 C C . ASP A 1 101 ? 7.501 -11.252 -47.167 1.00 43.56 101 ASP A C 1
ATOM 826 O O . ASP A 1 101 ? 7.753 -12.453 -47.195 1.00 43.56 101 ASP A O 1
ATOM 830 N N . ASP A 1 102 ? 6.282 -10.725 -47.320 1.00 45.50 102 ASP A N 1
ATOM 831 C CA . ASP A 1 102 ? 5.056 -11.246 -47.946 1.00 45.50 102 ASP A CA 1
ATOM 832 C C . ASP A 1 102 ? 4.486 -12.660 -47.666 1.00 45.50 102 ASP A C 1
ATOM 834 O O . ASP A 1 102 ? 5.029 -13.698 -48.040 1.00 45.50 102 ASP A O 1
ATOM 838 N N . SER A 1 103 ? 3.251 -12.690 -47.137 1.00 44.91 103 SER A N 1
ATOM 839 C CA . SER A 1 103 ? 2.060 -13.386 -47.699 1.00 44.91 103 SER A CA 1
ATOM 840 C C . SER A 1 103 ? 0.908 -13.345 -46.676 1.00 44.91 103 SER A C 1
ATOM 842 O O . SER A 1 103 ? 1.099 -13.617 -45.496 1.00 44.91 103 SER A O 1
ATOM 844 N N . ASP A 1 104 ? -0.245 -12.756 -46.984 1.00 41.00 104 ASP A N 1
ATOM 845 C CA . ASP A 1 104 ? -1.332 -13.209 -47.872 1.00 41.00 104 ASP A CA 1
ATOM 846 C C . ASP A 1 104 ? -2.362 -14.120 -47.158 1.00 41.00 104 ASP A C 1
ATOM 848 O O . ASP A 1 104 ? -2.054 -14.952 -46.311 1.00 41.00 104 ASP A O 1
ATOM 852 N N . TYR A 1 105 ? -3.615 -13.829 -47.489 1.00 43.66 105 TYR A N 1
ATOM 853 C CA . TYR A 1 105 ? -4.931 -14.165 -46.951 1.00 43.66 105 TYR A CA 1
ATOM 854 C C . TYR A 1 105 ? -5.182 -15.574 -46.375 1.00 43.66 105 TYR A C 1
ATOM 856 O O . TYR A 1 105 ? -4.731 -16.574 -46.927 1.00 43.66 105 TYR A O 1
ATOM 864 N N . SER A 1 106 ? -6.093 -15.658 -45.383 1.00 46.28 106 SER A N 1
ATOM 865 C CA . SER A 1 106 ? -7.360 -16.432 -45.476 1.00 46.28 106 SER A CA 1
ATOM 866 C C . SER A 1 106 ? -8.277 -16.239 -44.252 1.00 46.28 106 SER A C 1
ATOM 868 O O . SER A 1 106 ? -7.927 -16.590 -43.124 1.00 46.28 106 SER A O 1
ATOM 870 N N . GLU A 1 107 ? -9.486 -15.731 -44.505 1.00 44.53 107 GLU A N 1
ATOM 871 C CA . GLU A 1 107 ? -1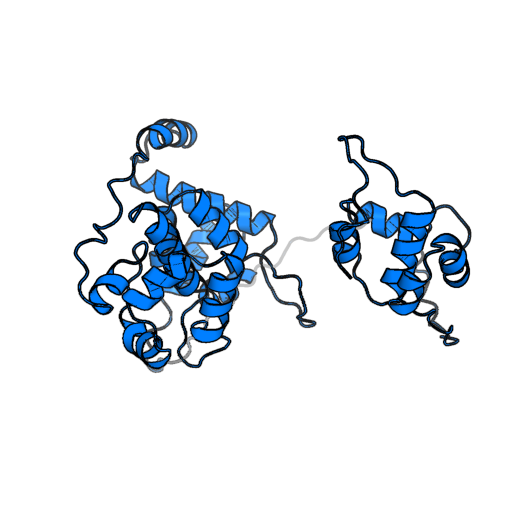0.684 -15.916 -43.676 1.00 44.53 107 GLU A CA 1
ATOM 872 C C . GLU A 1 107 ? -11.204 -17.358 -43.817 1.00 44.53 107 GLU A C 1
ATOM 874 O O . GLU A 1 107 ? -11.179 -17.895 -44.917 1.00 44.53 107 GLU A O 1
ATOM 879 N N . GLU A 1 108 ? -11.698 -17.954 -42.722 1.00 38.25 108 GLU A N 1
ATOM 880 C CA . GLU A 1 108 ? -12.895 -18.823 -42.619 1.00 38.25 108 GLU A CA 1
ATOM 881 C C . GLU A 1 108 ? -12.775 -19.811 -41.448 1.00 38.25 108 GLU A C 1
ATOM 883 O O . GLU A 1 108 ? -11.744 -20.445 -41.234 1.00 38.25 108 GLU A O 1
ATOM 888 N N . GLY A 1 109 ? -13.872 -20.006 -40.705 1.00 36.47 109 GLY A N 1
ATOM 889 C CA . GLY A 1 109 ? -13.992 -21.181 -39.836 1.00 36.47 109 GLY A CA 1
ATOM 890 C C . GLY A 1 109 ? -14.796 -21.020 -38.553 1.00 36.47 109 GLY A C 1
ATOM 891 O O . GLY A 1 109 ? -14.328 -21.390 -37.478 1.00 36.47 109 GLY A O 1
ATOM 892 N N . THR A 1 110 ? -16.032 -20.532 -38.639 1.00 41.41 110 THR A N 1
ATOM 893 C CA . THR A 1 110 ? -17.014 -20.633 -37.553 1.00 41.41 110 THR A CA 1
ATOM 894 C C . THR A 1 110 ? -17.262 -22.108 -37.201 1.00 41.41 110 THR A C 1
ATOM 896 O O . THR A 1 110 ? -17.764 -22.875 -38.022 1.00 41.41 110 THR A O 1
ATOM 899 N N . ARG A 1 111 ? -16.957 -22.530 -35.965 1.00 41.62 111 ARG A N 1
ATOM 900 C CA . ARG A 1 111 ? -17.357 -23.849 -35.440 1.00 41.62 111 ARG A CA 1
ATOM 901 C C . ARG A 1 111 ? -18.095 -23.714 -34.113 1.00 41.62 111 ARG A C 1
ATOM 903 O O . ARG A 1 111 ? -17.507 -23.594 -33.044 1.00 41.62 111 ARG A O 1
ATOM 910 N N . VAL A 1 112 ? -19.419 -23.789 -34.216 1.00 43.19 112 VAL A N 1
ATOM 911 C CA . VAL A 1 112 ? -20.355 -24.002 -33.110 1.00 43.19 112 VAL A CA 1
ATOM 912 C C . VAL A 1 112 ? -20.103 -25.392 -32.514 1.00 43.19 112 VAL A C 1
ATOM 914 O O . VAL A 1 112 ? -20.215 -26.400 -33.212 1.00 43.19 112 VAL A O 1
ATOM 917 N N . ARG A 1 113 ? -19.784 -25.462 -31.217 1.00 40.81 113 ARG A N 1
ATOM 918 C CA . ARG A 1 113 ? -19.827 -26.705 -30.432 1.00 40.81 113 ARG A CA 1
ATOM 919 C C . ARG A 1 113 ? -20.806 -26.562 -29.276 1.00 40.81 113 ARG A C 1
ATOM 921 O O . ARG A 1 113 ? -20.681 -25.695 -28.419 1.00 40.81 113 ARG A O 1
ATOM 928 N N . THR A 1 114 ? -21.781 -27.458 -29.281 1.00 36.03 114 THR A N 1
ATOM 929 C CA . THR A 1 114 ? -22.835 -27.630 -28.292 1.00 36.03 114 THR A CA 1
ATOM 930 C C . THR A 1 114 ? -22.395 -28.537 -27.132 1.00 36.03 114 THR A C 1
ATOM 932 O O . THR A 1 114 ? -21.859 -29.619 -27.336 1.00 36.03 114 THR A O 1
ATOM 935 N N . VAL A 1 115 ? -22.708 -28.065 -25.919 1.00 41.94 115 VAL A N 1
ATOM 936 C CA . VAL A 1 115 ? -23.178 -28.777 -24.709 1.00 41.94 115 VAL A CA 1
ATOM 937 C C . VAL A 1 115 ? -22.317 -29.893 -24.083 1.00 41.94 115 VAL A C 1
ATOM 939 O O . VAL A 1 115 ? -22.225 -31.000 -24.600 1.00 41.94 115 VAL A O 1
ATOM 942 N N . LYS A 1 116 ? -21.927 -29.674 -22.814 1.00 37.53 116 LYS A N 1
ATOM 943 C CA . LYS A 1 116 ? -22.107 -30.640 -21.704 1.00 37.53 116 LYS A CA 1
ATOM 944 C C . LYS A 1 116 ? -22.145 -29.908 -20.351 1.00 37.53 116 LYS A C 1
ATOM 946 O O . LYS A 1 116 ? -21.175 -29.274 -19.957 1.00 37.53 116 LYS A O 1
ATOM 951 N N . LYS A 1 117 ? -23.286 -29.985 -19.651 1.00 43.47 117 LYS A N 1
ATOM 952 C CA . LYS A 1 117 ? -23.483 -29.480 -18.277 1.00 43.47 117 LYS A CA 1
ATOM 953 C C . LYS A 1 117 ? -22.858 -30.453 -17.265 1.00 43.47 117 LYS A C 1
ATOM 955 O O . LYS A 1 117 ? -23.220 -31.629 -17.317 1.00 43.47 117 LYS A O 1
ATOM 960 N N . PRO A 1 118 ? -22.037 -30.000 -16.302 1.00 38.91 118 PRO A N 1
ATOM 961 C CA . PRO A 1 118 ? -21.729 -30.788 -15.122 1.00 38.91 118 PRO A CA 1
ATOM 962 C C . PRO A 1 118 ? -22.659 -30.450 -13.945 1.00 38.91 118 PRO A C 1
ATOM 964 O O . PRO A 1 118 ? -22.863 -29.302 -13.564 1.00 38.91 118 PRO A O 1
ATOM 967 N N . SER A 1 119 ? -23.242 -31.533 -13.436 1.00 37.81 119 SER A N 1
ATOM 968 C CA . SER A 1 119 ? -23.730 -31.837 -12.089 1.00 37.81 119 SER A CA 1
ATOM 969 C C . SER A 1 119 ? -23.682 -30.743 -11.010 1.00 37.81 119 SER A C 1
ATOM 971 O O . SER A 1 119 ? -22.621 -30.256 -10.630 1.00 37.81 119 SER A O 1
ATOM 973 N N . ARG A 1 120 ? -24.854 -30.495 -10.404 1.00 41.41 120 ARG A N 1
ATOM 974 C CA . ARG A 1 120 ? -25.038 -29.809 -9.114 1.00 41.41 120 ARG A CA 1
ATOM 975 C C . ARG A 1 120 ? -24.155 -30.455 -8.043 1.00 41.41 120 ARG A C 1
ATOM 977 O O . ARG A 1 120 ? -24.361 -31.619 -7.707 1.00 41.41 120 ARG A O 1
ATOM 984 N N . ASN A 1 121 ? -23.239 -29.680 -7.469 1.00 33.56 121 ASN A N 1
ATOM 985 C CA . ASN A 1 121 ? -22.609 -29.990 -6.192 1.00 33.56 121 ASN A CA 1
ATOM 986 C C . ASN A 1 121 ? -22.588 -28.743 -5.293 1.00 33.56 121 ASN A C 1
ATOM 988 O O . ASN A 1 121 ? -22.675 -27.614 -5.764 1.00 33.56 121 ASN A O 1
ATOM 992 N N . LYS A 1 122 ? -22.591 -29.021 -3.991 1.00 36.75 122 LYS A N 1
ATOM 993 C CA . LYS A 1 122 ? -22.948 -28.193 -2.828 1.00 36.75 122 LYS A CA 1
ATOM 994 C C . LYS A 1 122 ? -22.419 -26.745 -2.832 1.00 36.75 122 LYS A C 1
ATOM 996 O O . LYS A 1 122 ? -21.241 -26.505 -3.056 1.00 36.75 122 LYS A O 1
ATOM 1001 N N . TYR A 1 123 ? -23.314 -25.810 -2.496 1.00 27.20 123 TYR A N 1
ATOM 1002 C CA . TYR A 1 123 ? -23.046 -24.383 -2.294 1.00 27.20 123 TYR A CA 1
ATOM 1003 C C . TYR A 1 123 ? -22.109 -24.139 -1.099 1.00 27.20 123 TYR A C 1
ATOM 1005 O O . TYR A 1 123 ? -22.466 -24.431 0.041 1.00 27.20 123 TYR A O 1
ATOM 1013 N N . THR A 1 124 ? -20.966 -23.511 -1.362 1.00 37.69 124 THR A N 1
ATOM 1014 C CA . THR A 1 124 ? -20.292 -22.585 -0.442 1.00 37.69 124 THR A CA 1
ATOM 1015 C C . THR A 1 124 ? -20.530 -21.157 -0.960 1.00 37.69 124 THR A C 1
ATOM 1017 O O . THR A 1 124 ? -20.526 -20.946 -2.175 1.00 37.69 124 THR A O 1
ATOM 1020 N N . PRO A 1 125 ? -20.790 -20.154 -0.101 1.00 37.91 125 PRO A N 1
ATOM 1021 C CA . PRO A 1 125 ? -21.080 -18.793 -0.541 1.00 37.91 125 PRO A CA 1
ATOM 1022 C C . PRO A 1 125 ? -19.770 -18.054 -0.850 1.00 37.91 125 PRO A C 1
ATOM 1024 O O . PRO A 1 125 ? -19.315 -17.214 -0.084 1.00 37.91 125 PRO A O 1
ATOM 1027 N N . VAL A 1 126 ? -19.144 -18.385 -1.978 1.00 46.59 126 VAL A N 1
ATOM 1028 C CA . VAL A 1 126 ? -17.993 -17.665 -2.540 1.00 46.59 126 VAL A CA 1
ATOM 1029 C C . VAL A 1 126 ? -18.245 -17.559 -4.040 1.00 46.59 126 VAL A C 1
ATOM 1031 O O . VAL A 1 126 ? -18.145 -18.554 -4.748 1.00 46.59 126 VAL A O 1
ATOM 1034 N N . GLY A 1 127 ? -18.640 -16.390 -4.552 1.00 44.69 127 GLY A N 1
ATOM 1035 C CA . GLY A 1 127 ? -18.734 -16.245 -6.011 1.00 44.69 127 GLY A CA 1
ATOM 1036 C C . GLY A 1 127 ? -19.407 -14.994 -6.562 1.00 44.69 127 GLY A C 1
ATOM 1037 O O . GLY A 1 127 ? -19.009 -14.531 -7.622 1.00 44.69 127 GLY A O 1
ATOM 1038 N N . HIS A 1 128 ? -20.382 -14.396 -5.874 1.00 50.78 128 HIS A N 1
ATOM 1039 C CA . HIS A 1 128 ? -21.158 -13.306 -6.495 1.00 50.78 128 HIS A CA 1
ATOM 1040 C C . HIS A 1 128 ? -20.446 -11.947 -6.522 1.00 50.78 128 HIS A C 1
ATOM 1042 O O . HIS A 1 128 ? -20.696 -11.140 -7.412 1.00 50.78 128 HIS A O 1
ATOM 1048 N N . ASN A 1 129 ? -19.508 -11.705 -5.606 1.00 62.06 129 ASN A N 1
ATOM 1049 C CA . ASN A 1 129 ? -18.819 -10.412 -5.529 1.00 62.06 129 ASN A CA 1
ATOM 1050 C C . ASN A 1 129 ? -17.599 -10.339 -6.459 1.00 62.06 129 ASN A C 1
ATOM 1052 O O . ASN A 1 129 ? -17.251 -9.263 -6.941 1.00 62.06 129 ASN A O 1
ATOM 1056 N N . ALA A 1 130 ? -16.973 -11.488 -6.725 1.00 60.94 130 ALA A N 1
ATOM 1057 C CA . ALA A 1 130 ? -15.789 -11.599 -7.567 1.00 60.94 130 ALA A CA 1
ATOM 1058 C C . ALA A 1 130 ? -16.113 -11.319 -9.041 1.00 60.94 130 ALA A C 1
ATOM 1060 O O . ALA A 1 130 ? -15.433 -10.507 -9.665 1.00 60.94 130 ALA A O 1
ATOM 1061 N N . SER A 1 131 ? -17.179 -11.930 -9.571 1.00 73.12 131 SER A N 1
ATOM 1062 C CA . SER A 1 131 ? -17.622 -11.700 -10.950 1.00 73.12 131 SER A CA 1
ATOM 1063 C C . SER A 1 131 ? -18.125 -10.272 -11.161 1.00 73.12 131 SER A C 1
ATOM 1065 O O . SER A 1 131 ? -17.885 -9.688 -12.208 1.00 73.12 131 SER A O 1
ATOM 1067 N N . ALA A 1 132 ? -18.776 -9.678 -10.153 1.00 80.00 132 ALA A N 1
ATOM 1068 C CA . ALA A 1 132 ? -19.267 -8.305 -10.233 1.00 80.00 132 ALA A CA 1
ATOM 1069 C C . ALA A 1 132 ? -18.127 -7.279 -10.335 1.00 80.00 132 ALA A C 1
ATOM 1071 O O . ALA A 1 132 ? -18.252 -6.320 -11.089 1.00 80.00 132 ALA A O 1
ATOM 1072 N N . LEU A 1 133 ? -17.023 -7.486 -9.605 1.00 77.00 133 LEU A N 1
ATOM 1073 C CA . LEU A 1 133 ? -15.830 -6.640 -9.704 1.00 77.00 133 LEU A CA 1
ATOM 1074 C C . LEU A 1 133 ? -15.180 -6.752 -11.084 1.00 77.00 133 LEU A C 1
ATOM 1076 O O . LEU A 1 133 ? -14.859 -5.739 -11.696 1.00 77.00 133 LEU A O 1
ATOM 1080 N N . HIS A 1 134 ? -15.017 -7.981 -11.570 1.00 77.38 134 HIS A N 1
ATOM 1081 C CA . HIS A 1 134 ? -14.425 -8.257 -12.877 1.00 77.38 134 HIS A CA 1
ATOM 1082 C C . HIS A 1 134 ? -15.218 -7.583 -14.007 1.00 77.38 134 HIS A C 1
ATOM 1084 O O . HIS A 1 134 ? -14.679 -6.724 -14.702 1.00 77.38 134 HIS A O 1
ATOM 1090 N N . SER A 1 135 ? -16.526 -7.852 -14.095 1.00 79.50 135 SER A N 1
ATOM 1091 C CA . SER A 1 135 ? -17.391 -7.238 -15.110 1.00 79.50 135 SER A CA 1
ATOM 1092 C C . SER A 1 135 ? -17.456 -5.715 -14.985 1.00 79.50 135 SER A C 1
ATOM 1094 O O . SER A 1 135 ? -17.634 -5.013 -15.973 1.00 79.50 135 SER A O 1
ATOM 1096 N N . PHE A 1 136 ? -17.347 -5.172 -13.775 1.00 76.00 136 PHE A N 1
ATOM 1097 C CA . PHE A 1 136 ? -17.328 -3.729 -13.563 1.00 76.00 136 PHE A CA 1
ATOM 1098 C C . PHE A 1 136 ? -16.059 -3.078 -14.131 1.00 76.00 136 PHE A C 1
ATOM 1100 O O . PHE A 1 136 ? -16.155 -2.081 -14.846 1.00 76.00 136 PHE A O 1
ATOM 1107 N N . LEU A 1 137 ? -14.890 -3.655 -13.844 1.00 74.25 137 LEU A N 1
ATOM 1108 C CA . LEU A 1 137 ? -13.602 -3.145 -14.313 1.00 74.25 137 LEU A CA 1
ATOM 1109 C C . LEU A 1 137 ? -13.479 -3.212 -15.842 1.00 74.25 137 LEU A C 1
ATOM 1111 O O . LEU A 1 137 ? -13.033 -2.245 -16.456 1.00 74.25 137 LEU A O 1
ATOM 1115 N N . GLU A 1 138 ? -13.964 -4.296 -16.453 1.00 77.06 138 GLU A N 1
ATOM 1116 C CA . GLU A 1 138 ? -14.001 -4.469 -17.912 1.00 77.06 138 GLU A CA 1
ATOM 1117 C C . GLU A 1 138 ? -14.848 -3.380 -18.607 1.00 77.06 138 GLU A C 1
ATOM 1119 O O . GLU A 1 138 ? -14.483 -2.868 -19.666 1.00 77.06 138 GLU A O 1
ATOM 1124 N N . ASN A 1 139 ? -15.953 -2.960 -17.978 1.00 70.94 139 ASN A N 1
ATOM 1125 C CA . ASN A 1 139 ? -16.932 -2.050 -18.578 1.00 70.94 139 ASN A CA 1
ATOM 1126 C C . ASN A 1 139 ? -16.572 -0.555 -18.521 1.00 70.94 139 ASN A C 1
ATOM 1128 O O . ASN A 1 139 ? -17.132 0.213 -19.300 1.00 70.94 139 ASN A O 1
ATOM 1132 N N . ILE A 1 140 ? -15.711 -0.096 -17.603 1.00 61.16 140 ILE A N 1
ATOM 1133 C CA . ILE A 1 140 ? -15.537 1.359 -17.390 1.00 61.16 140 ILE A CA 1
ATOM 1134 C C . ILE A 1 140 ? -14.490 1.980 -18.303 1.00 61.16 140 ILE A C 1
ATOM 1136 O O . ILE A 1 140 ? -14.645 3.143 -18.665 1.00 61.16 140 ILE A O 1
ATOM 1140 N N . LEU A 1 141 ? -13.453 1.235 -18.697 1.00 62.44 141 LEU A N 1
ATOM 1141 C CA . LEU A 1 141 ? -12.350 1.786 -19.497 1.00 62.44 141 LEU A CA 1
ATOM 1142 C C . LEU A 1 141 ? -11.868 0.876 -20.630 1.00 62.44 141 LEU A C 1
ATOM 1144 O O . LEU A 1 141 ? -10.867 1.205 -21.260 1.00 62.44 141 LEU A O 1
ATOM 1148 N N . HIS A 1 142 ? -12.526 -0.263 -20.881 1.00 70.81 142 HIS A N 1
ATOM 1149 C CA . HIS A 1 142 ? -11.999 -1.315 -21.765 1.00 70.81 142 HIS A CA 1
ATOM 1150 C C . HIS A 1 142 ? -10.575 -1.770 -21.382 1.00 70.81 142 HIS A C 1
ATOM 1152 O O . HIS A 1 142 ? -9.839 -2.301 -22.212 1.00 70.81 142 HIS A O 1
ATOM 1158 N N . VAL A 1 143 ? -10.174 -1.543 -20.127 1.00 73.12 143 VAL A N 1
ATOM 1159 C CA . VAL A 1 143 ? -8.900 -2.010 -19.584 1.00 73.12 143 VAL A CA 1
ATOM 1160 C C . VAL A 1 143 ? -9.165 -3.351 -18.928 1.00 73.12 143 VAL A C 1
ATOM 1162 O O . VAL A 1 143 ? -9.946 -3.451 -17.981 1.00 73.12 143 VAL A O 1
ATOM 1165 N N . ASP A 1 144 ? -8.521 -4.385 -19.453 1.00 78.50 144 ASP A N 1
ATOM 1166 C CA . ASP A 1 144 ? -8.663 -5.727 -18.924 1.00 78.50 144 ASP A CA 1
ATOM 1167 C C . ASP A 1 144 ? -7.831 -5.900 -17.642 1.00 78.50 144 ASP A C 1
ATOM 1169 O O . ASP A 1 144 ? -6.621 -6.121 -17.673 1.00 78.50 144 ASP A O 1
ATOM 1173 N N . PHE A 1 145 ? -8.500 -5.810 -16.492 1.00 80.06 145 PHE A N 1
ATOM 1174 C CA . PHE A 1 145 ? -7.907 -6.095 -15.184 1.00 80.06 145 PHE A CA 1
ATOM 1175 C C . PHE A 1 145 ? -8.026 -7.573 -14.776 1.00 80.06 145 PHE A C 1
ATOM 1177 O O . PHE A 1 145 ? -7.737 -7.905 -13.625 1.00 80.06 145 PHE A O 1
ATOM 1184 N N . SER A 1 146 ? -8.435 -8.478 -15.677 1.00 82.56 146 SER A N 1
ATOM 1185 C CA . SER A 1 146 ? -8.612 -9.909 -15.373 1.00 82.56 146 SER A CA 1
ATOM 1186 C C . SER A 1 146 ? -7.369 -10.529 -14.750 1.00 82.56 146 SER A C 1
ATOM 1188 O O . SER A 1 146 ? -7.475 -11.268 -13.772 1.00 82.56 146 SER A O 1
ATOM 1190 N N . GLN A 1 147 ? -6.189 -10.181 -15.272 1.00 83.25 147 GLN A N 1
ATOM 1191 C CA . GLN A 1 147 ? -4.908 -10.692 -14.780 1.00 83.25 147 GLN A CA 1
ATOM 1192 C C . GLN A 1 147 ? -4.615 -10.292 -13.325 1.00 83.25 147 GLN A C 1
ATOM 1194 O O . GLN A 1 147 ? -3.936 -11.022 -12.610 1.00 83.25 147 GLN A O 1
ATOM 1199 N N . HIS A 1 148 ? -5.182 -9.175 -12.862 1.00 82.19 148 HIS A N 1
ATOM 1200 C CA . HIS A 1 148 ? -4.976 -8.639 -11.515 1.00 82.19 148 HIS A CA 1
ATOM 1201 C C . HIS A 1 148 ? -6.135 -8.931 -10.564 1.00 82.19 148 HIS A C 1
ATOM 1203 O O . HIS A 1 148 ? -6.119 -8.495 -9.415 1.00 82.19 148 HIS A O 1
ATOM 1209 N N . HIS A 1 149 ? -7.165 -9.648 -11.018 1.00 84.06 149 HIS A N 1
ATOM 1210 C CA . HIS A 1 149 ? -8.353 -9.920 -10.211 1.00 84.06 149 HIS A CA 1
ATOM 1211 C C . HIS A 1 149 ? -8.011 -10.671 -8.920 1.00 84.06 149 HIS A C 1
ATOM 1213 O O . HIS A 1 149 ? -8.471 -10.282 -7.846 1.00 84.06 149 HIS A O 1
ATOM 1219 N N . ALA A 1 150 ? -7.148 -11.686 -9.017 1.00 85.00 150 ALA A N 1
ATOM 1220 C CA . ALA A 1 150 ? -6.680 -12.444 -7.861 1.00 85.00 150 ALA A CA 1
ATOM 1221 C C . ALA A 1 150 ? -5.967 -11.537 -6.845 1.00 85.00 150 ALA A C 1
ATOM 1223 O O . ALA A 1 150 ? -6.325 -11.556 -5.670 1.00 85.00 150 ALA A O 1
ATOM 1224 N N . LEU A 1 151 ? -5.055 -10.679 -7.320 1.00 85.62 151 LEU A N 1
ATOM 1225 C CA . LEU A 1 151 ? -4.345 -9.702 -6.493 1.00 85.62 151 LEU A CA 1
ATOM 1226 C C . LEU A 1 151 ? -5.318 -8.737 -5.805 1.00 85.62 151 LEU A C 1
ATOM 1228 O O . LEU A 1 151 ? -5.227 -8.516 -4.602 1.00 85.62 151 LEU A O 1
ATOM 1232 N N . LEU A 1 152 ? -6.270 -8.165 -6.547 1.00 85.50 152 LEU A N 1
ATOM 1233 C CA . LEU A 1 152 ? -7.259 -7.239 -5.994 1.00 85.50 152 LEU A CA 1
ATOM 1234 C C . LEU A 1 152 ? -8.058 -7.902 -4.867 1.00 85.50 152 LEU A C 1
ATOM 1236 O O . LEU A 1 152 ? -8.177 -7.337 -3.780 1.00 85.50 152 LEU A O 1
ATOM 1240 N N . VAL A 1 153 ? -8.563 -9.116 -5.097 1.00 86.88 153 VAL A N 1
ATOM 1241 C CA . VAL A 1 153 ? -9.328 -9.867 -4.093 1.00 86.88 153 VAL A CA 1
ATOM 1242 C C . VAL A 1 153 ? -8.467 -10.203 -2.875 1.00 86.88 153 VAL A C 1
ATOM 1244 O O . VAL A 1 153 ? -8.917 -10.009 -1.745 1.00 86.88 153 VAL A O 1
ATOM 1247 N N . GLU A 1 154 ? -7.233 -10.657 -3.088 1.00 85.62 154 GLU A N 1
ATOM 1248 C CA . GLU A 1 154 ? -6.267 -10.972 -2.031 1.00 85.62 154 GLU A CA 1
ATOM 1249 C C . GLU A 1 154 ? -5.953 -9.749 -1.160 1.00 85.62 154 GLU A C 1
ATOM 1251 O O . GLU A 1 154 ? -5.997 -9.821 0.069 1.00 85.62 154 GLU A O 1
ATOM 1256 N N . ARG A 1 155 ? -5.750 -8.586 -1.787 1.00 85.50 155 ARG A N 1
ATOM 1257 C CA . ARG A 1 155 ? -5.518 -7.303 -1.104 1.00 85.50 155 ARG A CA 1
ATOM 1258 C C . ARG A 1 155 ? -6.782 -6.715 -0.470 1.00 85.50 155 ARG A C 1
ATOM 1260 O O . ARG A 1 155 ? -6.719 -5.676 0.187 1.00 85.50 155 ARG A O 1
ATOM 1267 N N . GLY A 1 156 ? -7.918 -7.400 -0.600 1.00 86.31 156 GLY A N 1
ATOM 1268 C CA . GLY A 1 156 ? -9.174 -7.052 0.049 1.00 86.31 156 GLY A CA 1
ATOM 1269 C C . GLY A 1 156 ? -10.035 -6.071 -0.742 1.00 86.31 156 GLY A C 1
ATOM 1270 O O . GLY A 1 156 ? -10.980 -5.523 -0.171 1.00 86.31 156 GLY A O 1
ATOM 1271 N N . PHE A 1 157 ? -9.761 -5.847 -2.027 1.00 86.00 157 PHE A N 1
ATOM 1272 C CA . PHE A 1 157 ? -10.618 -5.054 -2.903 1.00 86.00 157 PHE A CA 1
ATOM 1273 C C . PHE A 1 157 ? -11.851 -5.860 -3.313 1.00 86.00 157 PHE A C 1
ATOM 1275 O O . PHE A 1 157 ? -11.787 -6.905 -3.955 1.00 86.00 157 PHE A O 1
ATOM 1282 N N . THR A 1 158 ? -13.015 -5.339 -2.941 1.00 87.88 158 THR A N 1
ATOM 1283 C CA . THR A 1 158 ? -14.329 -5.846 -3.350 1.00 87.88 158 THR A CA 1
ATOM 1284 C C . THR A 1 158 ? -15.183 -4.668 -3.799 1.00 87.88 158 THR A C 1
ATOM 1286 O O . THR A 1 158 ? -14.916 -3.538 -3.395 1.00 87.88 158 THR A O 1
ATOM 1289 N N . MET A 1 159 ? -16.237 -4.897 -4.588 1.00 84.44 159 MET A N 1
ATOM 1290 C CA . MET A 1 159 ? -17.122 -3.804 -5.024 1.00 84.44 159 MET A CA 1
ATOM 1291 C C . MET A 1 159 ? -17.684 -2.955 -3.867 1.00 84.44 159 MET A C 1
ATOM 1293 O O . MET A 1 159 ? -17.644 -1.730 -3.972 1.00 84.44 159 MET A O 1
ATOM 1297 N N . PRO A 1 160 ? -18.168 -3.535 -2.747 1.00 86.31 160 PRO A N 1
ATOM 1298 C CA . PRO A 1 160 ? -18.577 -2.735 -1.592 1.00 86.31 160 PRO A CA 1
ATOM 1299 C C . PRO A 1 160 ? -17.434 -1.896 -1.005 1.00 86.31 160 PRO A C 1
ATOM 1301 O O . PRO A 1 160 ? -17.640 -0.732 -0.683 1.00 86.31 160 PRO A O 1
ATOM 1304 N N . ARG A 1 161 ? -16.219 -2.453 -0.918 1.00 85.88 161 ARG A N 1
ATOM 1305 C CA . ARG A 1 161 ? -15.047 -1.749 -0.374 1.00 85.88 161 ARG A CA 1
ATOM 1306 C C . ARG A 1 161 ? -14.532 -0.650 -1.296 1.00 85.88 161 ARG A C 1
ATOM 1308 O O . ARG A 1 161 ? -14.150 0.400 -0.803 1.00 85.88 161 ARG A O 1
ATOM 1315 N N . LEU A 1 162 ? -14.593 -0.836 -2.614 1.00 83.38 162 LEU A N 1
ATOM 1316 C CA . LEU A 1 162 ? -14.263 0.217 -3.578 1.00 83.38 162 LEU A CA 1
ATOM 1317 C C . LEU A 1 162 ? -15.192 1.424 -3.439 1.00 83.38 162 LEU A C 1
ATOM 1319 O O . LEU A 1 162 ? -14.723 2.556 -3.473 1.00 83.38 162 LEU A O 1
ATOM 1323 N N . LYS A 1 163 ? -16.488 1.197 -3.193 1.00 84.12 163 LYS A N 1
ATOM 1324 C CA . LYS A 1 163 ? -17.433 2.286 -2.904 1.00 84.12 163 LYS A CA 1
ATOM 1325 C C . LYS A 1 163 ? -17.098 3.027 -1.610 1.00 84.12 163 LYS A C 1
ATOM 1327 O O . LYS A 1 163 ? -17.275 4.238 -1.552 1.00 84.12 163 LYS A O 1
ATOM 1332 N N . ILE A 1 164 ? -16.617 2.314 -0.591 1.00 84.62 164 ILE A N 1
ATOM 1333 C CA . ILE A 1 164 ? -16.148 2.929 0.657 1.00 84.62 164 ILE A CA 1
ATOM 1334 C C . ILE A 1 164 ? -14.894 3.770 0.383 1.00 84.62 164 ILE A C 1
ATOM 1336 O O . ILE A 1 164 ? -14.873 4.945 0.739 1.00 84.62 164 ILE A O 1
ATOM 1340 N N . ILE A 1 165 ? -13.897 3.221 -0.320 1.00 84.62 165 ILE A N 1
ATOM 1341 C CA . ILE A 1 165 ? -12.665 3.941 -0.685 1.00 84.62 165 ILE A CA 1
ATOM 1342 C C . ILE A 1 165 ? -12.983 5.191 -1.512 1.00 84.62 165 ILE A C 1
ATOM 1344 O O . ILE A 1 165 ? -12.384 6.233 -1.294 1.00 84.62 165 ILE A O 1
ATOM 1348 N N . ALA A 1 166 ? -13.966 5.131 -2.412 1.00 82.38 166 ALA A N 1
ATOM 1349 C CA . ALA A 1 166 ? -14.394 6.280 -3.212 1.00 82.38 166 ALA A CA 1
ATOM 1350 C C . ALA A 1 166 ? -14.895 7.479 -2.375 1.00 82.38 166 ALA A C 1
ATOM 1352 O O . ALA A 1 166 ? -15.001 8.586 -2.898 1.00 82.38 166 ALA A O 1
ATOM 1353 N N . SER A 1 167 ? -15.217 7.266 -1.093 1.00 84.56 167 SER A N 1
ATOM 1354 C CA . SER A 1 167 ? -15.607 8.319 -0.144 1.00 84.56 167 SER A CA 1
ATOM 1355 C C . SER A 1 167 ? -14.439 8.897 0.667 1.00 84.56 167 SER A C 1
ATOM 1357 O O . SER A 1 167 ? -14.631 9.847 1.426 1.00 84.56 167 SER A O 1
ATOM 1359 N N . TRP A 1 168 ? -13.239 8.328 0.535 1.00 84.56 168 TRP A N 1
ATOM 1360 C CA . TRP A 1 168 ? -12.047 8.773 1.251 1.00 84.56 168 TRP A CA 1
ATOM 1361 C C . TRP A 1 168 ? -11.486 10.081 0.667 1.00 84.56 168 TRP A C 1
ATOM 1363 O O . TRP A 1 168 ? -11.772 10.422 -0.484 1.00 84.56 168 TRP A O 1
ATOM 1373 N N . PRO A 1 169 ? -10.645 10.815 1.422 1.00 85.44 169 PRO A N 1
ATOM 1374 C CA . PRO A 1 169 ? -9.865 11.918 0.867 1.00 85.44 169 PRO A CA 1
ATOM 1375 C C . PRO A 1 169 ? -8.983 11.460 -0.303 1.00 85.44 169 PRO A C 1
ATOM 1377 O O . PRO A 1 169 ? -8.419 10.368 -0.267 1.00 85.44 169 PRO A O 1
ATOM 1380 N N . GLU A 1 170 ? -8.805 12.313 -1.316 1.00 81.75 170 GLU A N 1
ATOM 1381 C CA . GLU A 1 170 ? -8.031 11.995 -2.532 1.00 81.75 170 GLU A CA 1
ATOM 1382 C C . GLU A 1 170 ? -6.610 11.497 -2.217 1.00 81.75 170 GLU A C 1
ATOM 1384 O O . GLU A 1 170 ? -6.158 10.495 -2.772 1.00 81.75 170 GLU A O 1
ATOM 1389 N N . SER A 1 171 ? -5.932 12.140 -1.261 1.00 83.31 171 SER A N 1
ATOM 1390 C CA . SER A 1 171 ? -4.608 11.721 -0.792 1.00 83.31 171 SER A CA 1
ATOM 1391 C C . SER A 1 171 ? -4.607 10.298 -0.228 1.00 83.31 171 SER A C 1
ATOM 1393 O O . SER A 1 171 ? -3.697 9.529 -0.532 1.00 83.31 171 SER A O 1
ATOM 1395 N N . ALA A 1 172 ? -5.639 9.928 0.536 1.00 84.88 172 ALA A N 1
ATOM 1396 C CA . ALA A 1 172 ? -5.786 8.604 1.130 1.00 84.88 172 ALA A CA 1
ATOM 1397 C C . ALA A 1 172 ? -6.108 7.537 0.074 1.00 84.88 172 ALA A C 1
ATOM 1399 O O . ALA A 1 172 ? -5.562 6.439 0.137 1.00 84.88 172 ALA A O 1
ATOM 1400 N N . ILE A 1 173 ? -6.939 7.855 -0.928 1.00 84.50 173 ILE A N 1
ATOM 1401 C CA . ILE A 1 173 ? -7.219 6.954 -2.061 1.00 84.50 173 ILE A CA 1
ATOM 1402 C C . ILE A 1 173 ? -5.925 6.643 -2.808 1.00 84.50 173 ILE A C 1
ATOM 1404 O O . ILE A 1 173 ? -5.591 5.477 -3.026 1.00 84.50 173 ILE A O 1
ATOM 1408 N N . LYS A 1 174 ? -5.184 7.689 -3.178 1.00 82.31 174 LYS A N 1
ATOM 1409 C CA . LYS A 1 174 ? -3.932 7.560 -3.915 1.00 82.31 174 LYS A CA 1
ATOM 1410 C C . LYS A 1 174 ? -2.907 6.753 -3.133 1.00 82.31 174 LYS A C 1
ATOM 1412 O O . LYS A 1 174 ? -2.353 5.797 -3.669 1.00 82.31 174 LYS A O 1
ATOM 1417 N N . GLU A 1 175 ? -2.679 7.101 -1.869 1.00 84.25 175 GLU A N 1
ATOM 1418 C CA . GLU A 1 175 ? -1.751 6.368 -1.011 1.00 84.25 175 GLU A CA 1
ATOM 1419 C C . GLU A 1 175 ? -2.189 4.903 -0.846 1.00 84.25 175 GLU A C 1
ATOM 1421 O O . GLU A 1 175 ? -1.351 4.004 -0.933 1.00 84.25 175 GLU A O 1
ATOM 1426 N N . ALA A 1 176 ? -3.491 4.638 -0.708 1.00 85.56 176 ALA A N 1
ATOM 1427 C CA . ALA A 1 176 ? -4.008 3.282 -0.601 1.00 85.56 176 ALA A CA 1
ATOM 1428 C C . ALA A 1 176 ? -3.765 2.442 -1.838 1.00 85.56 176 ALA A C 1
ATOM 1430 O O . ALA A 1 176 ? -3.204 1.352 -1.729 1.00 85.56 176 ALA A O 1
ATOM 1431 N N . LEU A 1 177 ? -4.127 2.943 -3.012 1.00 84.12 177 LEU A N 1
ATOM 1432 C CA . LEU A 1 177 ? -3.908 2.223 -4.261 1.00 84.12 177 LEU A CA 1
ATOM 1433 C C . LEU A 1 177 ? -2.415 2.040 -4.534 1.00 84.12 177 LEU A C 1
ATOM 1435 O O . LEU A 1 177 ? -1.988 0.946 -4.897 1.00 84.12 177 LEU A O 1
ATOM 1439 N N . GLN A 1 178 ? -1.602 3.066 -4.278 1.00 84.44 178 GLN A N 1
ATOM 1440 C CA . GLN A 1 178 ? -0.156 2.970 -4.436 1.00 84.44 178 GLN A CA 1
ATOM 1441 C C . GLN A 1 178 ? 0.442 1.896 -3.527 1.00 84.44 178 GLN A C 1
ATOM 1443 O O . GLN A 1 178 ? 1.180 1.045 -4.002 1.00 84.44 178 GLN A O 1
ATOM 1448 N N . ARG A 1 179 ? 0.098 1.876 -2.241 1.00 82.62 179 ARG A N 1
ATOM 1449 C CA . ARG A 1 179 ? 0.711 0.945 -1.282 1.00 82.62 179 ARG A CA 1
ATOM 1450 C C . ARG A 1 179 ? 0.176 -0.477 -1.381 1.00 82.62 179 ARG A C 1
ATOM 1452 O O . ARG A 1 179 ? 0.895 -1.424 -1.087 1.00 82.62 179 ARG A O 1
ATOM 1459 N N . THR A 1 180 ? -1.085 -0.642 -1.767 1.00 83.62 180 THR A N 1
ATOM 1460 C CA . THR A 1 180 ? -1.707 -1.971 -1.825 1.00 83.62 180 THR A CA 1
ATOM 1461 C C . THR A 1 180 ? -1.548 -2.654 -3.177 1.00 83.62 180 THR A C 1
ATOM 1463 O O . THR A 1 180 ? -1.591 -3.883 -3.202 1.00 83.62 180 THR A O 1
ATOM 1466 N N . LEU A 1 181 ? -1.361 -1.906 -4.273 1.00 82.06 181 LEU A N 1
ATOM 1467 C CA . LEU A 1 181 ? -1.365 -2.461 -5.633 1.00 82.06 181 LEU A CA 1
ATOM 1468 C C . LEU A 1 181 ? -0.075 -2.239 -6.417 1.00 82.06 181 LEU A C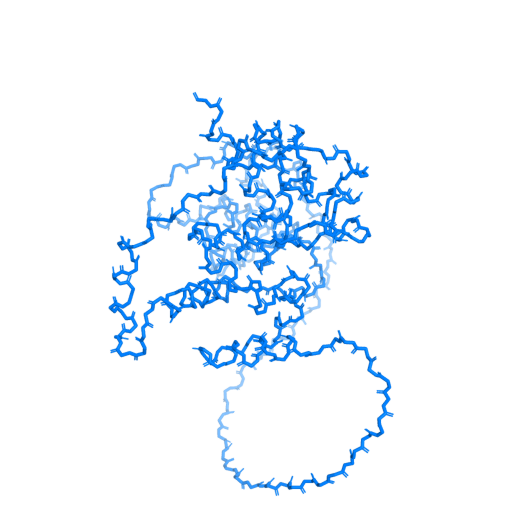 1
AT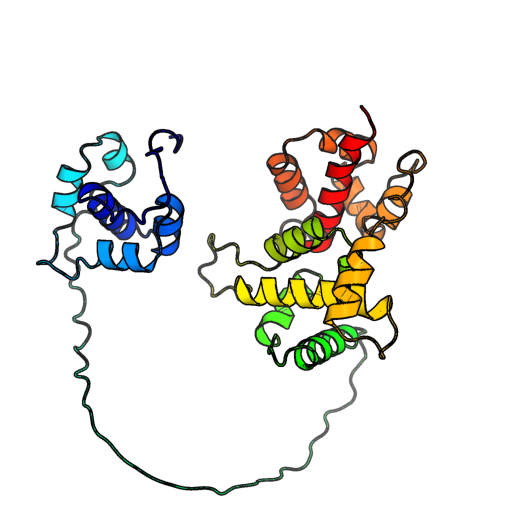OM 1470 O O . LEU A 1 181 ? 0.187 -3.026 -7.331 1.00 82.06 181 LEU A O 1
ATOM 1474 N N . LEU A 1 182 ? 0.739 -1.224 -6.093 1.00 80.31 182 LEU A N 1
ATOM 1475 C CA . LEU A 1 182 ? 2.051 -1.139 -6.730 1.00 80.31 182 LEU A CA 1
ATOM 1476 C C . LEU A 1 182 ? 2.887 -2.334 -6.299 1.00 80.31 182 LEU A C 1
ATOM 1478 O O . LEU A 1 182 ? 2.932 -2.705 -5.125 1.00 80.31 182 LEU A O 1
ATOM 1482 N N . ILE A 1 183 ? 3.581 -2.904 -7.279 1.00 63.84 183 ILE A N 1
ATOM 1483 C CA . ILE A 1 183 ? 4.630 -3.885 -7.047 1.00 63.84 183 ILE A CA 1
ATOM 1484 C C . ILE A 1 183 ? 5.639 -3.252 -6.077 1.00 63.84 183 ILE A C 1
ATOM 1486 O O . ILE A 1 183 ? 6.376 -2.333 -6.450 1.00 63.84 183 ILE A O 1
ATOM 1490 N N . GLU A 1 184 ? 5.712 -3.753 -4.841 1.00 59.31 184 GLU A N 1
ATOM 1491 C CA . GLU A 1 184 ? 6.943 -3.646 -4.063 1.00 59.31 184 GLU A CA 1
ATOM 1492 C C . GLU A 1 184 ? 7.979 -4.446 -4.868 1.00 59.31 184 GLU A C 1
ATOM 1494 O O . GLU A 1 184 ? 8.034 -5.667 -4.787 1.00 59.31 184 GLU A O 1
ATOM 1499 N N . CYS A 1 185 ? 8.742 -3.782 -5.749 1.00 43.62 185 CYS A N 1
ATOM 1500 C CA . CYS A 1 185 ? 9.769 -4.396 -6.615 1.00 43.62 185 CYS A CA 1
ATOM 1501 C C . CYS A 1 185 ? 10.955 -4.982 -5.823 1.00 43.62 185 CYS A C 1
ATOM 1503 O O . CYS A 1 185 ? 12.071 -5.086 -6.334 1.00 43.62 185 CYS A O 1
ATOM 1505 N N . GLU A 1 186 ? 10.747 -5.318 -4.562 1.00 43.94 186 GLU A N 1
ATOM 1506 C CA . GLU A 1 186 ? 11.762 -5.727 -3.622 1.00 43.94 186 GLU A CA 1
ATOM 1507 C C . GLU A 1 186 ? 11.495 -7.202 -3.287 1.00 43.94 186 GLU A C 1
ATOM 1509 O O . GLU A 1 186 ? 10.699 -7.531 -2.422 1.00 43.94 186 GLU A O 1
ATOM 1514 N N . PHE A 1 187 ? 12.195 -8.088 -4.006 1.00 44.25 187 PHE A N 1
ATOM 1515 C CA . PHE A 1 187 ? 12.588 -9.443 -3.576 1.00 44.25 187 PHE A CA 1
ATOM 1516 C C . PHE A 1 187 ? 11.780 -10.701 -3.928 1.00 44.25 187 PHE A C 1
ATOM 1518 O O . PHE A 1 187 ? 12.286 -11.778 -3.613 1.00 44.25 187 PHE A O 1
ATOM 1525 N N . THR A 1 188 ? 10.655 -10.686 -4.646 1.00 44.56 188 THR A N 1
ATOM 1526 C CA . THR A 1 188 ? 10.089 -11.974 -5.109 1.00 44.56 188 THR A CA 1
ATOM 1527 C C . THR A 1 188 ? 10.647 -12.357 -6.480 1.00 44.56 188 THR A C 1
ATOM 1529 O O . THR A 1 188 ? 10.364 -11.718 -7.489 1.00 44.56 188 THR A O 1
ATOM 1532 N N . SER A 1 189 ? 11.495 -13.392 -6.501 1.00 47.50 189 SER A N 1
ATOM 1533 C CA . SER A 1 189 ? 12.076 -13.989 -7.715 1.00 47.50 189 SER A CA 1
ATOM 1534 C C . SER A 1 189 ? 11.044 -14.704 -8.588 1.00 47.50 189 SER A C 1
ATOM 1536 O O . SER A 1 189 ? 11.309 -14.962 -9.759 1.00 47.50 189 SER A O 1
ATOM 1538 N N . ASP A 1 190 ? 9.873 -15.003 -8.027 1.00 49.16 190 ASP A N 1
ATOM 1539 C CA . ASP A 1 190 ? 8.708 -15.428 -8.788 1.00 49.16 190 ASP A CA 1
ATOM 1540 C C . ASP A 1 190 ? 7.958 -14.200 -9.287 1.00 49.16 190 ASP A C 1
ATOM 1542 O O . ASP A 1 190 ? 7.771 -13.240 -8.538 1.00 49.16 190 ASP A O 1
ATOM 1546 N N . ALA A 1 191 ? 7.561 -14.246 -10.560 1.00 51.72 191 ALA A N 1
ATOM 1547 C CA . ALA A 1 191 ? 6.858 -13.218 -11.321 1.00 51.72 191 ALA A CA 1
ATOM 1548 C C . ALA A 1 191 ? 5.580 -12.722 -10.618 1.00 51.72 191 ALA A C 1
ATOM 1550 O O . ALA A 1 191 ? 4.462 -13.066 -11.000 1.00 51.72 191 ALA A O 1
ATOM 1551 N N . ALA A 1 192 ? 5.741 -11.920 -9.569 1.00 52.34 192 ALA A N 1
ATOM 1552 C CA . ALA A 1 192 ? 4.642 -11.367 -8.813 1.00 52.34 192 ALA A CA 1
ATOM 1553 C C . ALA A 1 192 ? 3.893 -10.388 -9.717 1.00 52.34 192 ALA A C 1
ATOM 1555 O O . ALA A 1 192 ? 4.416 -9.350 -10.130 1.00 52.34 192 ALA A O 1
ATOM 1556 N N . ILE A 1 193 ? 2.659 -10.771 -10.035 1.00 64.00 193 ILE A N 1
ATOM 1557 C CA . ILE A 1 193 ? 1.680 -9.993 -10.784 1.00 64.00 193 ILE A CA 1
ATOM 1558 C C . ILE A 1 193 ? 1.210 -8.870 -9.856 1.00 64.00 193 ILE A C 1
ATOM 1560 O O . ILE A 1 193 ? 0.189 -8.990 -9.189 1.00 64.00 193 ILE A O 1
ATOM 1564 N N . GLY A 1 194 ? 2.002 -7.811 -9.717 1.00 68.75 194 GLY A N 1
ATOM 1565 C CA . GLY A 1 194 ? 1.486 -6.547 -9.199 1.00 68.75 194 GLY A CA 1
ATOM 1566 C C . GLY A 1 194 ? 1.119 -5.611 -10.344 1.00 68.75 194 GLY A C 1
ATOM 1567 O O . GLY A 1 194 ? 1.415 -5.878 -11.511 1.00 68.75 194 GLY A O 1
ATOM 1568 N N . MET A 1 195 ? 0.473 -4.500 -10.008 1.00 78.44 195 MET A N 1
ATOM 1569 C CA . MET A 1 195 ? 0.045 -3.533 -11.008 1.00 78.44 195 MET A CA 1
ATOM 1570 C C . MET A 1 195 ? 1.177 -2.580 -11.377 1.00 78.44 195 MET A C 1
ATOM 1572 O O . MET A 1 195 ? 1.955 -2.110 -10.539 1.00 78.44 195 MET A O 1
ATOM 1576 N N . THR A 1 196 ? 1.242 -2.252 -12.660 1.00 77.88 196 THR A N 1
ATOM 1577 C CA . THR A 1 196 ? 2.061 -1.157 -13.165 1.00 77.88 196 THR A CA 1
ATOM 1578 C C . THR A 1 196 ? 1.557 0.179 -12.604 1.00 77.88 196 THR A C 1
ATOM 1580 O O . THR A 1 196 ? 0.367 0.333 -12.315 1.00 77.88 196 THR A O 1
ATOM 1583 N N . PRO A 1 197 ? 2.417 1.210 -12.505 1.00 73.50 197 PRO A N 1
ATOM 1584 C CA . PRO A 1 197 ? 1.980 2.542 -12.086 1.00 73.50 197 PRO A CA 1
ATOM 1585 C C . PRO A 1 197 ? 0.815 3.099 -12.910 1.00 73.50 197 PRO A C 1
ATOM 1587 O O . PRO A 1 197 ? -0.032 3.806 -12.375 1.00 73.50 197 PRO A O 1
ATOM 1590 N N . PHE A 1 198 ? 0.749 2.760 -14.199 1.00 67.94 198 PHE A N 1
ATOM 1591 C CA . PHE A 1 198 ? -0.341 3.180 -15.074 1.00 67.94 198 PHE A CA 1
ATOM 1592 C C . PHE A 1 198 ? -1.676 2.520 -14.700 1.00 67.94 198 PHE A C 1
ATOM 1594 O O . PHE A 1 198 ? -2.698 3.200 -14.637 1.00 67.94 198 PHE A O 1
ATOM 1601 N N . GLU A 1 199 ? -1.674 1.222 -14.400 1.00 76.38 199 GLU A N 1
ATOM 1602 C CA . GLU A 1 199 ? -2.863 0.494 -13.938 1.00 76.38 199 GLU A CA 1
ATOM 1603 C C . GLU A 1 199 ? -3.362 1.030 -12.589 1.00 76.38 199 GLU A C 1
ATOM 1605 O O . GLU A 1 199 ? -4.564 1.210 -12.404 1.00 76.38 199 GLU A O 1
ATOM 1610 N N . VAL A 1 200 ? -2.446 1.385 -11.684 1.00 78.25 200 VAL A N 1
ATOM 1611 C CA . VAL A 1 200 ? -2.791 2.010 -10.397 1.00 78.25 200 VAL A CA 1
ATOM 1612 C C . VAL A 1 200 ? -3.417 3.391 -10.590 1.00 78.25 200 VAL A C 1
ATOM 1614 O O . VAL A 1 200 ? -4.463 3.665 -10.007 1.00 78.25 200 VAL A O 1
ATOM 1617 N N . ILE A 1 201 ? -2.842 4.239 -11.452 1.00 74.62 201 ILE A N 1
ATOM 1618 C CA . ILE A 1 201 ? -3.438 5.539 -11.809 1.00 74.62 201 ILE A CA 1
ATOM 1619 C C . ILE A 1 201 ? -4.827 5.327 -12.422 1.00 74.62 201 ILE A C 1
ATOM 1621 O O . ILE A 1 201 ? -5.774 6.034 -12.097 1.00 74.62 201 ILE A O 1
ATOM 1625 N N . THR A 1 202 ? -4.978 4.326 -13.283 1.00 75.50 202 THR A N 1
ATOM 1626 C CA . THR A 1 202 ? -6.263 4.008 -13.913 1.00 75.50 202 THR A CA 1
ATOM 1627 C C . THR A 1 202 ? -7.326 3.653 -12.864 1.00 75.50 202 THR A C 1
ATOM 1629 O O . THR A 1 202 ? -8.453 4.145 -12.934 1.00 75.50 202 THR A O 1
ATOM 1632 N N . LEU A 1 203 ? -6.969 2.868 -11.843 1.00 74.25 203 LEU A N 1
ATOM 1633 C CA . LEU A 1 203 ? -7.864 2.568 -10.722 1.00 74.25 203 LEU A CA 1
ATOM 1634 C C . LEU A 1 203 ? -8.158 3.777 -9.832 1.00 74.25 203 LEU A C 1
ATOM 1636 O O . LEU A 1 203 ? -9.284 3.901 -9.356 1.00 74.25 203 LEU A O 1
ATOM 1640 N N . GLU A 1 204 ? -7.188 4.670 -9.630 1.00 78.38 204 GLU A N 1
ATOM 1641 C CA . GLU A 1 204 ? -7.373 5.930 -8.896 1.00 78.38 204 GLU A CA 1
ATOM 1642 C C . GLU A 1 204 ? -8.477 6.764 -9.550 1.00 78.38 204 GLU A C 1
ATOM 1644 O O . GLU A 1 204 ? -9.434 7.179 -8.891 1.00 78.38 204 GLU A O 1
ATOM 1649 N N . TRP A 1 205 ? -8.418 6.889 -10.877 1.00 76.56 205 TRP A N 1
ATOM 1650 C CA . TRP A 1 205 ? -9.448 7.554 -11.668 1.00 76.56 205 TRP A CA 1
ATOM 1651 C C . TRP A 1 205 ? -10.809 6.857 -11.584 1.00 76.56 205 TRP A C 1
ATOM 1653 O O . TRP A 1 205 ? -11.824 7.539 -11.446 1.00 76.56 205 TRP A O 1
ATOM 1663 N N . ILE A 1 206 ? -10.861 5.521 -11.638 1.00 75.38 206 ILE A N 1
ATOM 1664 C CA . ILE A 1 206 ? -12.125 4.769 -11.529 1.00 75.38 206 ILE A CA 1
ATOM 1665 C C . ILE A 1 206 ? -12.762 4.960 -10.149 1.00 75.38 206 ILE A C 1
ATOM 1667 O O . ILE A 1 206 ? -13.960 5.243 -10.063 1.00 75.38 206 ILE A O 1
ATOM 1671 N N . ALA A 1 207 ? -11.983 4.802 -9.076 1.00 71.56 207 ALA A N 1
ATOM 1672 C CA . ALA A 1 207 ? -12.465 4.946 -7.705 1.00 71.56 207 ALA A CA 1
ATOM 1673 C C . ALA A 1 207 ? -13.055 6.343 -7.489 1.00 71.56 207 ALA A C 1
ATOM 1675 O O . ALA A 1 207 ? -14.155 6.491 -6.955 1.00 71.56 207 ALA A O 1
ATOM 1676 N N . TRP A 1 208 ? -12.373 7.363 -8.001 1.00 72.44 208 TRP A N 1
ATOM 1677 C CA . TRP A 1 208 ? -12.844 8.732 -7.912 1.00 72.44 208 TRP A CA 1
ATOM 1678 C C . TRP A 1 208 ? -14.078 9.009 -8.786 1.00 72.44 208 TRP A C 1
ATOM 1680 O O . TRP A 1 208 ? -15.049 9.614 -8.323 1.00 72.44 208 TRP A O 1
ATOM 1690 N N . ALA A 1 209 ? -14.107 8.498 -10.021 1.00 70.94 209 ALA A N 1
ATOM 1691 C CA . ALA A 1 209 ? -15.264 8.617 -10.904 1.00 70.94 209 ALA A CA 1
ATOM 1692 C C . ALA A 1 209 ? -16.522 7.984 -10.289 1.00 70.94 209 ALA A C 1
ATOM 1694 O O . ALA A 1 209 ? -17.601 8.562 -10.390 1.00 70.94 209 ALA A O 1
ATOM 1695 N N . GLN A 1 210 ? -16.410 6.849 -9.590 1.00 70.06 210 GLN A N 1
ATOM 1696 C CA . GLN A 1 210 ? -17.549 6.258 -8.877 1.00 70.06 210 GLN A CA 1
ATOM 1697 C C . GLN A 1 210 ? -18.105 7.161 -7.776 1.00 70.06 210 GLN A C 1
ATOM 1699 O O . GLN A 1 210 ? -19.327 7.274 -7.648 1.00 70.06 210 GLN A O 1
ATOM 1704 N N . GLY A 1 211 ? -17.225 7.796 -6.996 1.00 65.44 211 GLY A N 1
ATOM 1705 C CA . GLY A 1 211 ? -17.624 8.764 -5.976 1.00 65.44 211 GLY A CA 1
ATOM 1706 C C . GLY A 1 211 ? -18.418 9.917 -6.590 1.00 65.44 211 GLY A C 1
ATOM 1707 O O . GLY A 1 211 ? -19.502 10.249 -6.114 1.00 65.44 211 GLY A O 1
ATOM 1708 N N . ALA A 1 212 ? -17.946 10.447 -7.722 1.00 64.12 212 ALA A N 1
ATOM 1709 C CA . ALA A 1 212 ? -18.613 11.531 -8.441 1.00 64.12 212 ALA A CA 1
ATOM 1710 C C . ALA A 1 212 ? -19.952 11.111 -9.088 1.00 64.12 212 ALA A C 1
ATOM 1712 O O . ALA A 1 212 ? -20.919 11.875 -9.068 1.00 64.12 212 ALA A O 1
ATOM 1713 N N . TRP A 1 213 ? -20.042 9.892 -9.636 1.00 62.78 213 TRP A N 1
ATOM 1714 C CA . TRP A 1 213 ? -21.237 9.385 -10.332 1.00 62.78 213 TRP A CA 1
ATOM 1715 C C . TRP A 1 213 ? -22.448 9.180 -9.419 1.00 62.78 213 TRP A C 1
ATOM 1717 O O . TRP A 1 213 ? -23.584 9.239 -9.885 1.00 62.78 213 TRP A O 1
ATOM 1727 N N . HIS A 1 214 ? -22.236 8.924 -8.129 1.00 60.47 214 HIS A N 1
ATOM 1728 C CA . HIS A 1 214 ? -23.337 8.757 -7.180 1.00 60.47 214 HIS A CA 1
ATOM 1729 C C . HIS A 1 214 ? -23.915 10.083 -6.671 1.00 60.47 214 HIS A C 1
ATOM 1731 O O . HIS A 1 214 ? -25.025 10.090 -6.142 1.00 60.47 214 HIS A O 1
ATOM 1737 N N . VAL A 1 215 ? -23.200 11.194 -6.857 1.00 56.75 215 VAL A N 1
ATOM 1738 C CA . VAL A 1 215 ? -23.610 12.519 -6.367 1.00 56.75 215 VAL A CA 1
ATOM 1739 C C . VAL A 1 215 ? -24.386 13.307 -7.428 1.00 56.75 215 VAL A C 1
ATOM 1741 O O . VAL A 1 215 ? -25.207 14.149 -7.075 1.00 56.75 215 VAL A O 1
ATOM 1744 N N . TYR A 1 216 ? -24.227 12.988 -8.719 1.00 50.50 216 TYR A N 1
ATOM 1745 C CA . TYR A 1 216 ? -24.896 13.708 -9.806 1.00 50.50 216 TYR A CA 1
ATOM 1746 C C . TYR A 1 216 ? -25.699 12.787 -10.748 1.00 50.50 216 TYR A C 1
ATOM 1748 O O . TYR A 1 216 ? -25.203 11.744 -11.173 1.00 50.50 216 TYR A O 1
ATOM 1756 N N . PRO A 1 217 ? -26.939 13.159 -11.129 1.00 50.62 217 PRO A N 1
ATOM 1757 C CA . PRO A 1 217 ? -27.728 12.407 -12.101 1.00 50.62 217 PRO A CA 1
ATOM 1758 C C . PRO A 1 217 ? -27.123 12.456 -13.518 1.00 50.62 217 PRO A C 1
ATOM 1760 O O . PRO A 1 217 ? -26.460 13.417 -13.903 1.00 50.62 217 PRO A O 1
ATOM 1763 N N . ARG A 1 218 ? -27.420 11.411 -14.310 1.00 51.88 218 ARG A N 1
ATOM 1764 C CA . ARG A 1 218 ? -26.884 11.051 -15.650 1.00 51.88 218 ARG A CA 1
ATOM 1765 C C . ARG A 1 218 ? -26.893 12.129 -16.753 1.00 51.88 218 ARG A C 1
ATOM 1767 O O . ARG A 1 218 ? -26.480 11.835 -17.869 1.00 51.88 218 ARG A O 1
ATOM 1774 N N . THR A 1 219 ? -27.391 13.334 -16.506 1.00 44.88 219 THR A N 1
ATOM 1775 C CA . THR A 1 219 ? -27.568 14.377 -17.532 1.00 44.88 219 THR A CA 1
ATOM 1776 C C . THR A 1 219 ? -26.423 15.385 -17.606 1.00 44.88 219 THR A C 1
ATOM 1778 O O . THR A 1 219 ? -26.412 16.221 -18.505 1.00 44.88 219 THR A O 1
ATOM 1781 N N . SER A 1 220 ? -25.463 15.325 -16.686 1.00 44.12 220 SER A N 1
ATOM 1782 C CA . SER A 1 220 ? -24.342 16.265 -16.637 1.00 44.12 220 SER A CA 1
ATOM 1783 C C . SER A 1 220 ? -23.114 15.681 -17.332 1.00 44.12 220 SER A C 1
ATOM 1785 O O . SER A 1 220 ? -22.808 14.499 -17.177 1.00 44.12 220 SER A O 1
ATOM 1787 N N . SER A 1 221 ? -22.400 16.501 -18.114 1.00 47.66 221 SER A N 1
ATOM 1788 C CA . SER A 1 221 ? -21.148 16.058 -18.735 1.00 47.66 221 SER A CA 1
ATOM 1789 C C . SER A 1 221 ? -20.163 15.619 -17.639 1.00 47.66 221 SER A C 1
ATOM 1791 O O . SER A 1 221 ? -20.118 16.269 -16.588 1.00 47.66 221 SER A O 1
ATOM 1793 N N . PRO A 1 222 ? -19.356 14.561 -17.860 1.00 46.41 222 PRO A N 1
ATOM 1794 C CA . PRO A 1 222 ? -18.385 14.097 -16.873 1.00 46.41 222 PRO A CA 1
ATOM 1795 C C . PRO A 1 222 ? -17.519 15.252 -16.362 1.00 46.41 222 PRO A C 1
ATOM 1797 O O . PRO A 1 222 ? -17.363 15.413 -15.164 1.00 46.41 222 PRO A O 1
ATOM 1800 N N . LEU A 1 223 ? -17.079 16.144 -17.256 1.00 36.69 223 LEU A N 1
ATOM 1801 C CA . LEU A 1 223 ? -16.271 17.328 -16.940 1.00 36.69 223 LEU A CA 1
ATOM 1802 C C . LEU A 1 223 ? -16.982 18.385 -16.077 1.00 36.69 223 LEU A C 1
ATOM 1804 O O . LEU A 1 223 ? -16.314 19.075 -15.315 1.00 36.69 223 LEU A O 1
ATOM 1808 N N . LEU A 1 224 ? -18.310 18.516 -16.148 1.00 41.75 224 LEU A N 1
ATOM 1809 C CA . LEU A 1 224 ? -19.061 19.455 -15.304 1.00 41.75 224 LEU A CA 1
ATOM 1810 C C . LEU A 1 224 ? -19.314 18.900 -13.896 1.00 41.75 224 LEU A C 1
ATOM 1812 O O . LEU A 1 224 ? -19.186 19.648 -12.929 1.00 41.75 224 LEU A O 1
ATOM 1816 N N . CYS A 1 225 ? -19.563 17.591 -13.755 1.00 48.38 225 CYS A N 1
ATOM 1817 C CA . CYS A 1 225 ? -19.584 16.931 -12.441 1.00 48.38 225 CYS A CA 1
ATOM 1818 C C . CYS A 1 225 ? -18.254 17.106 -11.697 1.00 48.38 225 CYS A C 1
ATOM 1820 O O . CYS A 1 225 ? -18.239 17.313 -10.487 1.00 48.38 225 CYS A O 1
ATOM 1822 N N . LEU A 1 226 ? -17.145 17.088 -12.440 1.00 37.62 226 LEU A N 1
ATOM 1823 C CA . LEU A 1 226 ? -15.791 17.234 -11.912 1.00 37.62 226 LEU A CA 1
ATOM 1824 C C . LEU A 1 226 ? -15.520 18.623 -11.308 1.00 37.62 226 LEU A C 1
ATOM 1826 O O . LEU A 1 226 ? -14.814 18.732 -10.306 1.00 37.62 226 LEU A O 1
ATOM 1830 N N . VAL A 1 227 ? -16.096 19.685 -11.879 1.00 42.38 227 VAL A N 1
ATOM 1831 C CA . VAL A 1 227 ? -15.910 21.063 -11.391 1.00 42.38 227 VAL A CA 1
ATOM 1832 C C . VAL A 1 227 ? -16.830 21.372 -10.204 1.00 42.38 227 VAL A C 1
ATOM 1834 O O . VAL A 1 227 ? -16.386 22.014 -9.254 1.00 42.38 227 VAL A O 1
ATOM 1837 N N . SER A 1 228 ? -18.075 20.881 -10.211 1.00 43.03 228 SER A N 1
ATOM 1838 C CA . SER A 1 228 ? -19.044 21.116 -9.127 1.00 43.03 228 SER A CA 1
ATOM 1839 C C . SER A 1 228 ? -18.768 20.284 -7.869 1.00 43.03 228 SER A C 1
ATOM 1841 O O . SER A 1 228 ? -18.936 20.775 -6.754 1.00 43.03 228 SER A O 1
ATOM 1843 N N . PHE A 1 229 ? -18.248 19.061 -8.017 1.00 40.00 229 PHE A N 1
ATOM 1844 C CA . PHE A 1 229 ? -17.887 18.222 -6.871 1.00 40.00 229 PHE A CA 1
ATOM 1845 C C . PHE A 1 229 ? -16.736 18.829 -6.051 1.00 40.00 229 PHE A C 1
ATOM 1847 O O . PHE A 1 229 ? -16.768 18.799 -4.824 1.00 40.00 229 PHE A O 1
ATOM 1854 N N . ARG A 1 230 ? -15.776 19.508 -6.699 1.00 39.91 230 ARG A N 1
ATOM 1855 C CA . ARG A 1 230 ? -14.654 20.194 -6.028 1.00 39.91 230 ARG A CA 1
ATOM 1856 C C . ARG A 1 230 ? -15.102 21.255 -5.010 1.00 39.91 230 ARG A C 1
ATOM 1858 O O . ARG A 1 230 ? -14.362 21.525 -4.069 1.00 39.91 230 ARG A O 1
ATOM 1865 N N . SER A 1 231 ? -16.291 21.843 -5.174 1.00 39.69 231 SER A N 1
ATOM 1866 C CA . SER A 1 231 ? -16.859 22.802 -4.213 1.00 39.69 231 SER A CA 1
ATOM 1867 C C . SER A 1 231 ? -17.674 22.165 -3.080 1.00 39.69 231 SER A C 1
ATOM 1869 O O . SER A 1 231 ? -17.920 22.834 -2.079 1.00 39.69 231 SER A O 1
ATOM 1871 N N . GLU A 1 232 ? -18.074 20.894 -3.206 1.00 41.62 232 GLU A N 1
ATOM 1872 C CA . GLU A 1 232 ? -18.954 20.198 -2.249 1.00 41.62 232 GLU A CA 1
ATOM 1873 C C . GLU A 1 232 ? -18.246 19.148 -1.381 1.00 41.62 232 GLU A C 1
ATOM 1875 O O . GLU A 1 232 ? -18.818 18.722 -0.375 1.00 41.62 232 GLU A O 1
ATOM 1880 N N . ILE A 1 233 ? -16.987 18.786 -1.676 1.00 43.38 233 ILE A N 1
ATOM 1881 C CA . ILE A 1 233 ? -16.106 18.033 -0.757 1.00 43.38 233 ILE A CA 1
ATOM 1882 C C . ILE A 1 233 ? -15.646 18.963 0.385 1.00 43.38 233 ILE A C 1
ATOM 1884 O O . ILE A 1 233 ? -14.468 19.190 0.632 1.00 43.38 233 ILE A O 1
ATOM 1888 N N . ASN A 1 234 ? -16.608 19.536 1.098 1.00 40.75 234 ASN A N 1
ATOM 1889 C CA . ASN A 1 234 ? -16.450 19.953 2.476 1.00 40.75 234 ASN A CA 1
ATOM 1890 C C . ASN A 1 234 ? -17.036 18.797 3.295 1.00 40.75 234 ASN A C 1
ATOM 1892 O O . ASN A 1 234 ? -18.210 18.801 3.670 1.00 40.75 234 ASN A O 1
ATOM 1896 N N . VAL A 1 235 ? -16.258 17.712 3.396 1.00 45.59 235 VAL A N 1
ATOM 1897 C CA . VAL A 1 235 ? -16.690 16.437 3.981 1.00 45.59 235 VAL A CA 1
ATOM 1898 C C . VAL A 1 235 ? -17.213 16.699 5.389 1.00 45.59 235 VAL A C 1
ATOM 1900 O O . VAL A 1 235 ? -16.503 17.221 6.249 1.00 45.59 235 VAL A O 1
ATOM 1903 N N . LYS A 1 236 ? -18.484 16.346 5.608 1.00 45.38 236 LYS A N 1
ATOM 1904 C CA . LYS A 1 236 ? -19.103 16.312 6.934 1.00 45.38 236 LYS A CA 1
ATOM 1905 C C . LYS A 1 236 ? -18.187 15.529 7.874 1.00 45.38 236 LYS A C 1
ATOM 1907 O O . LYS A 1 236 ? -17.772 14.428 7.536 1.00 45.38 236 LYS A O 1
ATOM 1912 N N . GLN A 1 237 ? -17.884 16.164 9.004 1.00 44.31 237 GLN A N 1
ATOM 1913 C CA . GLN A 1 237 ? -16.927 15.779 10.040 1.00 44.31 237 GLN A CA 1
ATOM 1914 C C . GLN A 1 237 ? -16.640 14.269 10.157 1.00 44.31 237 GLN A C 1
ATOM 1916 O O . GLN A 1 237 ? -17.584 13.475 10.189 1.00 44.31 237 GLN A O 1
ATOM 1921 N N . PRO A 1 238 ? -15.365 13.872 10.354 1.00 47.41 238 PRO A N 1
ATOM 1922 C CA . PRO A 1 238 ? -15.052 12.518 10.799 1.00 47.41 238 PRO A CA 1
ATOM 1923 C C . PRO A 1 238 ? -15.782 12.227 12.125 1.00 47.41 238 PRO A C 1
ATOM 1925 O O . PRO A 1 238 ? -16.087 13.171 12.870 1.00 47.41 238 PRO A O 1
ATOM 1928 N N . PRO A 1 239 ? -16.090 10.949 12.421 1.00 48.88 239 PRO A N 1
ATOM 1929 C CA . PRO A 1 239 ? -16.799 10.557 13.636 1.00 48.88 239 PRO A CA 1
ATOM 1930 C C . PRO A 1 239 ? -16.153 11.214 14.859 1.00 48.88 239 PRO A C 1
ATOM 1932 O O . PRO A 1 239 ? -14.929 11.256 14.967 1.00 48.88 239 PRO A O 1
ATOM 1935 N N . ASN A 1 240 ? -16.972 11.765 15.760 1.00 49.91 240 ASN A N 1
ATOM 1936 C CA . ASN A 1 240 ? -16.509 12.341 17.022 1.00 49.91 240 ASN A CA 1
ATOM 1937 C C . ASN A 1 240 ? -15.696 11.284 17.790 1.00 49.91 240 ASN A C 1
ATOM 1939 O O . ASN A 1 240 ? -16.256 10.429 18.474 1.00 49.91 240 ASN A O 1
ATOM 1943 N N . THR A 1 241 ? -14.369 11.352 17.694 1.00 52.62 241 THR A N 1
ATOM 1944 C CA . THR A 1 241 ? -13.431 10.465 18.397 1.00 52.62 241 THR A CA 1
ATOM 1945 C C . THR A 1 241 ? -13.542 10.595 19.919 1.00 52.62 241 THR A C 1
ATOM 1947 O O . THR A 1 241 ? -13.164 9.684 20.646 1.00 52.62 241 THR A O 1
ATOM 1950 N N . ASN A 1 242 ? -14.162 11.672 20.409 1.00 53.66 242 ASN A N 1
ATOM 1951 C CA . ASN A 1 242 ? -14.321 11.965 21.834 1.00 53.66 242 ASN A CA 1
ATOM 1952 C C . ASN A 1 242 ? -15.355 11.084 22.566 1.00 53.66 242 ASN A C 1
ATOM 1954 O O . ASN A 1 242 ? -15.514 11.241 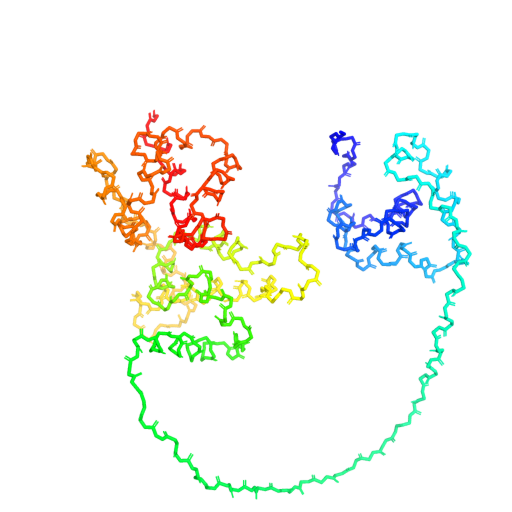23.774 1.00 53.66 242 ASN A O 1
ATOM 1958 N N . THR A 1 243 ? -16.078 10.183 21.883 1.00 52.12 243 THR A N 1
ATOM 1959 C CA . THR A 1 243 ? -17.150 9.379 22.515 1.00 52.12 243 THR A CA 1
ATOM 1960 C C . THR A 1 243 ? -16.963 7.863 22.470 1.00 52.12 243 THR A C 1
ATOM 1962 O O . THR A 1 243 ? -17.732 7.157 23.123 1.00 52.12 243 THR A O 1
ATOM 1965 N N . SER A 1 244 ? -15.972 7.330 21.750 1.00 58.12 244 SER A N 1
ATOM 1966 C CA . SER A 1 244 ? -15.774 5.873 21.686 1.00 58.12 244 SER A CA 1
ATOM 1967 C C . SER A 1 244 ? -15.041 5.374 22.928 1.00 58.12 244 SER A C 1
ATOM 1969 O O . SER A 1 244 ? -13.818 5.398 23.003 1.00 58.12 244 SER A O 1
ATOM 1971 N N . THR A 1 245 ? -15.797 4.907 23.920 1.00 71.62 245 THR A N 1
ATOM 1972 C CA . THR A 1 245 ? -15.256 4.383 25.185 1.00 71.62 245 THR A CA 1
ATOM 1973 C C . THR A 1 245 ? -14.697 2.964 25.066 1.00 71.62 245 THR A C 1
ATOM 1975 O O . THR A 1 245 ? -14.035 2.493 25.987 1.00 71.62 245 THR A O 1
ATOM 1978 N N . THR A 1 246 ? -14.945 2.267 23.950 1.00 87.69 246 THR A N 1
ATOM 1979 C CA . THR A 1 246 ? -14.541 0.864 23.757 1.00 87.69 246 THR A CA 1
ATOM 1980 C C . THR A 1 246 ? -13.865 0.637 22.406 1.00 87.69 246 THR A C 1
ATOM 1982 O O . THR A 1 246 ? -14.233 1.259 21.405 1.00 87.69 246 THR A O 1
ATOM 1985 N N . LEU A 1 247 ? -12.921 -0.308 22.352 1.00 88.50 247 LEU A N 1
ATOM 1986 C CA . LEU A 1 247 ? -12.243 -0.699 21.111 1.00 88.50 247 LEU A CA 1
ATOM 1987 C C . LEU A 1 247 ? -13.244 -1.137 20.031 1.00 88.50 247 LEU A C 1
ATOM 1989 O O . LEU A 1 247 ? -13.139 -0.710 18.889 1.00 88.50 247 LEU A O 1
ATOM 1993 N N . VAL A 1 248 ? -14.279 -1.898 20.396 1.00 89.62 248 VAL A N 1
ATOM 1994 C CA . VAL A 1 248 ? -15.342 -2.317 19.464 1.00 89.62 248 VAL A CA 1
ATOM 1995 C C . VAL A 1 248 ? -16.021 -1.114 18.802 1.00 89.62 248 VAL A C 1
ATOM 1997 O O . VAL A 1 248 ? -16.180 -1.095 17.584 1.00 89.62 248 VAL A O 1
ATOM 2000 N N . SER A 1 249 ? -16.378 -0.083 19.580 1.00 86.69 249 SER A N 1
ATOM 2001 C CA . SER A 1 249 ? -16.997 1.133 19.032 1.00 86.69 249 SER A CA 1
ATOM 2002 C C . SER A 1 249 ? -16.069 1.913 18.099 1.00 86.69 249 SER A C 1
ATOM 2004 O O . SER A 1 249 ? -16.529 2.480 17.112 1.00 86.69 249 SER A O 1
ATOM 2006 N N . PHE A 1 250 ? -14.762 1.895 18.372 1.00 86.69 250 PHE A N 1
ATOM 2007 C CA . PHE A 1 250 ? -13.750 2.475 17.494 1.00 86.69 250 PHE A CA 1
ATOM 2008 C C . PHE A 1 250 ? -13.648 1.706 16.164 1.00 86.69 250 PHE A C 1
ATOM 2010 O O . PHE A 1 250 ? -13.667 2.323 15.103 1.00 86.69 250 PHE A O 1
ATOM 2017 N N . LEU A 1 251 ? -13.635 0.368 16.205 1.00 89.38 251 LEU A N 1
ATOM 2018 C CA . LEU A 1 251 ? -13.472 -0.498 15.028 1.00 89.38 251 LEU A CA 1
ATOM 2019 C C . LEU A 1 251 ? -14.677 -0.530 14.075 1.00 89.38 251 LEU A C 1
ATOM 2021 O O . LEU A 1 251 ? -14.507 -0.868 12.906 1.00 89.38 251 LEU A O 1
ATOM 2025 N N . LEU A 1 252 ? -15.881 -0.192 14.547 1.00 88.69 252 LEU A N 1
ATOM 2026 C CA . LEU A 1 252 ? -17.114 -0.241 13.745 1.00 88.69 252 LEU A CA 1
ATOM 2027 C C . LEU A 1 252 ? -17.120 0.717 12.545 1.00 88.69 252 LEU A C 1
ATOM 2029 O O . LEU A 1 252 ? -17.866 0.494 11.595 1.00 88.69 252 LEU A O 1
ATOM 2033 N N . THR A 1 253 ? -16.356 1.812 12.608 1.00 82.25 253 THR A N 1
ATOM 2034 C CA . THR A 1 253 ? -16.473 2.915 11.635 1.00 82.25 253 THR A CA 1
ATOM 2035 C C . THR A 1 253 ? -15.112 3.436 11.172 1.00 82.25 253 THR A C 1
ATOM 2037 O O . THR A 1 253 ? -14.948 4.629 10.916 1.00 82.25 253 THR A O 1
ATOM 2040 N N . ILE A 1 254 ? -14.112 2.561 11.056 1.00 85.38 254 ILE A N 1
ATOM 2041 C CA . ILE A 1 254 ? -12.769 2.963 10.618 1.00 85.38 254 ILE A CA 1
ATOM 2042 C C . ILE A 1 254 ? -12.809 3.236 9.125 1.00 85.38 254 ILE A C 1
ATOM 2044 O O . ILE A 1 254 ? -12.841 2.314 8.317 1.00 85.38 254 ILE A O 1
ATOM 2048 N N . MET A 1 255 ? -12.854 4.514 8.746 1.00 83.00 255 MET A N 1
ATOM 2049 C CA . MET A 1 255 ? -12.931 4.931 7.342 1.00 83.00 255 MET A CA 1
ATOM 2050 C C . MET A 1 255 ? -14.077 4.252 6.558 1.00 83.00 255 MET A C 1
ATOM 2052 O O . MET A 1 255 ? -13.960 3.995 5.361 1.00 83.00 255 MET A O 1
ATOM 2056 N N . GLY A 1 256 ? -15.181 3.927 7.240 1.00 85.00 256 GLY A N 1
ATOM 2057 C CA . GLY A 1 256 ? -16.324 3.201 6.669 1.00 85.00 256 GLY A CA 1
ATOM 2058 C C . GLY A 1 256 ? -16.175 1.673 6.612 1.00 85.00 256 GLY A C 1
ATOM 2059 O O . GLY A 1 256 ? -17.083 1.001 6.127 1.00 85.00 256 GLY A O 1
ATOM 2060 N N . PHE A 1 257 ? -15.069 1.118 7.110 1.00 87.38 257 PHE A N 1
ATOM 2061 C CA . PHE A 1 257 ? -14.881 -0.315 7.314 1.00 87.38 257 PHE A CA 1
ATOM 2062 C C . PHE A 1 257 ? -15.361 -0.732 8.705 1.00 87.38 257 PHE A C 1
ATOM 2064 O O . PHE A 1 257 ? -15.055 -0.079 9.703 1.00 87.38 257 PHE A O 1
ATOM 2071 N N . ASP A 1 258 ? -16.064 -1.864 8.753 1.00 92.06 258 ASP A N 1
ATOM 2072 C CA . ASP A 1 258 ? -16.348 -2.586 9.989 1.00 92.06 258 ASP A CA 1
ATOM 2073 C C . ASP A 1 258 ? -15.209 -3.579 10.253 1.00 92.06 258 ASP A C 1
ATOM 2075 O O . ASP A 1 258 ? -15.090 -4.604 9.574 1.00 92.06 258 ASP A O 1
ATOM 2079 N N . LEU A 1 259 ? -14.349 -3.247 11.218 1.00 93.75 259 LEU A N 1
ATOM 2080 C CA . LEU A 1 259 ? -13.215 -4.077 11.631 1.00 93.75 259 LEU A CA 1
ATOM 2081 C C . LEU A 1 259 ? -13.500 -4.868 12.917 1.00 93.75 259 LEU A C 1
ATOM 2083 O O . LEU A 1 259 ? -12.578 -5.436 13.503 1.00 93.75 259 LEU A O 1
ATOM 2087 N N . THR A 1 260 ? -14.753 -4.941 13.377 1.00 93.69 260 THR A N 1
ATOM 2088 C CA . THR A 1 260 ? -15.101 -5.615 14.645 1.00 93.69 260 THR A CA 1
ATOM 2089 C C . THR A 1 260 ? -14.772 -7.104 14.656 1.00 93.69 260 THR A C 1
ATOM 2091 O O . THR A 1 260 ? -14.414 -7.643 15.704 1.00 93.69 260 THR A O 1
ATOM 2094 N N . ALA A 1 261 ? -14.801 -7.759 13.493 1.00 93.25 261 ALA A N 1
ATOM 2095 C CA . ALA A 1 261 ? -14.382 -9.152 13.340 1.00 93.25 261 ALA A CA 1
ATOM 2096 C C . ALA A 1 261 ? -12.917 -9.391 13.760 1.00 93.25 261 ALA A C 1
ATOM 2098 O O . ALA A 1 261 ? -12.560 -10.508 14.126 1.00 93.25 261 ALA A O 1
ATOM 2099 N N . HIS A 1 262 ? -12.086 -8.344 13.751 1.00 95.06 262 HIS A N 1
ATOM 2100 C CA . HIS A 1 262 ? -10.671 -8.392 14.126 1.00 95.06 262 HIS A CA 1
ATOM 2101 C C . HIS A 1 262 ? -10.411 -7.965 15.578 1.00 95.06 262 HIS A C 1
ATOM 2103 O O . HIS A 1 262 ? -9.257 -7.853 15.986 1.00 95.06 262 HIS A O 1
ATOM 2109 N N . HIS A 1 263 ? -11.456 -7.737 16.382 1.00 94.88 263 HIS A N 1
ATOM 2110 C CA . HIS A 1 263 ? -11.314 -7.302 17.775 1.00 94.88 263 HIS A CA 1
ATOM 2111 C C . HIS A 1 263 ? -10.447 -8.259 18.604 1.00 94.88 263 HIS A C 1
ATOM 2113 O O . HIS A 1 263 ? -9.536 -7.818 19.293 1.00 94.88 263 HIS A O 1
ATOM 2119 N N . SER A 1 264 ? -10.685 -9.573 18.512 1.00 95.31 264 SER A N 1
ATOM 2120 C CA . SER A 1 264 ? -9.904 -10.567 19.261 1.00 95.31 264 SER A CA 1
ATOM 2121 C C . SER A 1 264 ? -8.437 -10.606 18.836 1.00 95.31 264 SER A C 1
ATOM 2123 O O . SER A 1 264 ? -7.566 -10.853 19.666 1.00 95.31 264 SER A O 1
ATOM 2125 N N . LEU A 1 265 ? -8.156 -10.361 17.551 1.00 95.81 265 LEU A N 1
ATOM 2126 C CA . LEU A 1 265 ? -6.793 -10.271 17.037 1.00 95.81 265 LEU A CA 1
ATOM 2127 C C . LEU A 1 265 ? -6.077 -9.061 17.644 1.00 95.81 265 LEU A C 1
ATOM 2129 O O . LEU A 1 265 ? -4.987 -9.213 18.183 1.00 95.81 265 LEU A O 1
ATOM 2133 N N . LEU A 1 266 ? -6.705 -7.884 17.594 1.00 95.25 266 LEU A N 1
ATOM 2134 C CA . LEU A 1 266 ? -6.156 -6.654 18.168 1.00 95.25 266 LEU A CA 1
ATOM 2135 C C . LEU A 1 266 ? -5.910 -6.793 19.673 1.00 95.25 266 LEU A C 1
ATOM 2137 O O . LEU A 1 266 ? -4.817 -6.478 20.134 1.00 95.25 266 LEU A O 1
ATOM 2141 N N . ASP A 1 267 ? -6.876 -7.347 20.405 1.00 94.38 267 ASP A N 1
ATOM 2142 C CA . ASP A 1 267 ? -6.768 -7.605 21.843 1.00 94.38 267 ASP A CA 1
ATOM 2143 C C . ASP A 1 267 ? -5.605 -8.562 22.165 1.00 94.38 267 ASP A C 1
ATOM 2145 O O . ASP A 1 267 ? -4.762 -8.270 23.011 1.00 94.38 267 ASP A O 1
ATOM 2149 N N . THR A 1 268 ? -5.463 -9.652 21.399 1.00 95.56 268 THR A N 1
ATOM 2150 C CA . THR A 1 268 ? -4.352 -10.615 21.554 1.00 95.56 268 THR A CA 1
ATOM 2151 C C . THR A 1 268 ? -2.985 -9.975 21.295 1.00 95.56 268 THR A C 1
ATOM 2153 O O . THR A 1 268 ? -2.003 -10.322 21.948 1.00 95.56 268 THR A O 1
ATOM 2156 N N . GLN A 1 269 ? -2.907 -9.030 20.357 1.00 95.62 269 GLN A N 1
ATOM 2157 C CA . GLN A 1 269 ? -1.686 -8.271 20.062 1.00 95.62 269 GLN A CA 1
ATOM 2158 C C . GLN A 1 269 ? -1.477 -7.081 21.025 1.00 95.62 269 GLN A C 1
ATOM 2160 O O . GLN A 1 269 ? -0.494 -6.339 20.922 1.00 95.62 269 GLN A O 1
ATOM 2165 N N . GLY A 1 270 ? -2.383 -6.900 21.991 1.00 95.50 270 GLY A N 1
ATOM 2166 C CA . GLY A 1 270 ? -2.338 -5.840 22.991 1.00 95.50 270 GLY A CA 1
ATOM 2167 C C . GLY A 1 270 ? -2.612 -4.451 22.419 1.00 95.50 270 GLY A C 1
ATOM 2168 O O . GLY A 1 270 ? -2.049 -3.478 22.922 1.00 95.50 270 GLY A O 1
ATOM 2169 N N . PHE A 1 271 ? -3.397 -4.346 21.344 1.00 94.50 271 PHE A N 1
ATOM 2170 C CA . PHE A 1 271 ? -3.902 -3.076 20.827 1.00 94.50 271 PHE A CA 1
ATOM 2171 C C . PHE A 1 271 ? -5.228 -2.731 21.498 1.00 94.50 271 PHE A C 1
ATOM 2173 O O . PHE A 1 271 ? -6.262 -3.320 21.192 1.00 94.50 271 PHE A O 1
ATOM 2180 N N . ASP A 1 272 ? -5.202 -1.725 22.363 1.00 94.19 272 ASP A N 1
ATOM 2181 C CA . ASP A 1 272 ? -6.392 -1.048 22.867 1.00 94.19 272 ASP A CA 1
ATOM 2182 C C . ASP A 1 272 ? -6.474 0.389 22.314 1.00 94.19 272 ASP A C 1
ATOM 2184 O O . ASP A 1 272 ? -5.593 0.859 21.588 1.00 94.19 272 ASP A O 1
ATOM 2188 N N . VAL A 1 273 ? -7.556 1.106 22.635 1.00 91.19 273 VAL A N 1
ATOM 2189 C CA . VAL A 1 273 ? -7.762 2.488 22.158 1.00 91.19 273 VAL A CA 1
ATOM 2190 C C . VAL A 1 273 ? -6.657 3.424 22.659 1.00 91.19 273 VAL A C 1
ATOM 2192 O O . VAL A 1 273 ? -6.230 4.313 21.922 1.00 91.19 273 VAL A O 1
ATOM 2195 N N . GLN A 1 274 ? -6.161 3.224 23.884 1.00 91.00 274 GLN A N 1
ATOM 2196 C CA . GLN A 1 274 ? -5.113 4.069 24.461 1.00 91.00 274 GLN A CA 1
ATOM 2197 C C . GLN A 1 274 ? -3.795 3.890 23.713 1.00 91.00 274 GLN A C 1
ATOM 2199 O O . GLN A 1 274 ? -3.177 4.873 23.313 1.00 91.00 274 GLN A O 1
ATOM 2204 N N . ARG A 1 275 ? -3.395 2.646 23.450 1.00 92.50 275 ARG A N 1
ATOM 2205 C CA . ARG A 1 275 ? -2.196 2.318 22.689 1.00 92.50 275 ARG A CA 1
ATOM 2206 C C . ARG A 1 275 ? -2.292 2.821 21.259 1.00 92.50 275 ARG A C 1
ATOM 2208 O O . ARG A 1 275 ? -1.342 3.434 20.795 1.00 92.50 275 ARG A O 1
ATOM 2215 N N . LEU A 1 276 ? -3.427 2.625 20.587 1.00 92.38 276 LEU A N 1
ATOM 2216 C CA . LEU A 1 276 ? -3.640 3.161 19.240 1.00 92.38 276 LEU A CA 1
ATOM 2217 C C . LEU A 1 276 ? -3.550 4.694 19.221 1.00 92.38 276 LEU A C 1
ATOM 2219 O O . LEU A 1 276 ? -2.974 5.255 18.299 1.00 92.38 276 LEU A O 1
ATOM 2223 N N . THR A 1 277 ? -4.036 5.371 20.263 1.00 90.12 277 THR A N 1
ATOM 2224 C CA . THR A 1 277 ? -3.900 6.831 20.398 1.00 90.12 277 THR A CA 1
ATOM 2225 C C . THR A 1 277 ? -2.442 7.245 20.613 1.00 90.12 277 THR A C 1
ATOM 2227 O O . THR A 1 277 ? -1.968 8.171 19.963 1.00 90.12 277 THR A O 1
ATOM 2230 N N . LEU A 1 278 ? -1.701 6.541 21.477 1.00 90.94 278 LEU A N 1
ATOM 2231 C CA . LEU A 1 278 ? -0.272 6.794 21.712 1.00 90.94 278 LEU A CA 1
ATOM 2232 C C . LEU A 1 278 ? 0.576 6.553 20.460 1.00 90.94 278 LEU A C 1
ATOM 2234 O O . LEU A 1 278 ? 1.552 7.259 20.229 1.00 90.94 278 LEU A O 1
ATOM 2238 N N . MET A 1 279 ? 0.195 5.563 19.655 1.00 93.12 279 MET A N 1
ATOM 2239 C CA . MET A 1 279 ? 0.833 5.255 18.379 1.00 93.12 279 MET A CA 1
ATOM 2240 C C . MET A 1 279 ? 0.590 6.318 17.309 1.00 93.12 279 MET A C 1
ATOM 2242 O O . MET A 1 279 ? 1.352 6.369 16.350 1.00 93.12 279 MET A O 1
ATOM 2246 N N . GLY A 1 280 ? -0.424 7.174 17.473 1.00 88.75 280 GLY A N 1
ATOM 2247 C CA . GLY A 1 280 ? -0.597 8.344 16.616 1.00 88.75 280 GLY A CA 1
ATOM 2248 C C . GLY A 1 280 ? 0.656 9.218 16.613 1.00 88.75 280 GLY A C 1
ATOM 2249 O O . GLY A 1 280 ? 1.068 9.658 15.553 1.00 88.75 280 GLY A O 1
ATOM 2250 N N . ALA A 1 281 ? 1.321 9.355 17.768 1.00 89.50 281 ALA A N 1
ATOM 2251 C CA . ALA A 1 281 ? 2.530 10.164 17.940 1.00 89.50 281 ALA A CA 1
ATOM 2252 C C . ALA A 1 281 ? 3.827 9.532 17.409 1.00 89.50 281 ALA A C 1
ATOM 2254 O O . ALA A 1 281 ? 4.919 10.045 17.659 1.00 89.50 281 ALA A O 1
ATOM 2255 N N . TRP A 1 282 ? 3.744 8.366 16.768 1.00 91.75 282 TRP A N 1
ATOM 2256 C CA . TRP A 1 282 ? 4.919 7.672 16.254 1.00 91.75 282 TRP A CA 1
ATOM 2257 C C . TRP A 1 282 ? 5.293 8.189 14.869 1.00 91.75 282 TRP A C 1
ATOM 2259 O O . TRP A 1 282 ? 4.448 8.645 14.101 1.00 91.75 282 TRP A O 1
ATOM 2269 N N . GLU A 1 283 ? 6.568 8.038 14.515 1.00 92.81 283 GLU A N 1
ATOM 2270 C CA . GLU A 1 283 ? 7.000 8.225 13.134 1.00 92.81 283 GLU A CA 1
ATOM 2271 C C . GLU A 1 283 ? 6.212 7.291 12.206 1.00 92.81 283 GLU A C 1
ATOM 2273 O O . GLU A 1 283 ? 5.959 6.123 12.522 1.00 92.81 283 GLU A O 1
ATOM 2278 N N . VAL A 1 284 ? 5.832 7.809 11.035 1.00 88.31 284 VAL A N 1
ATOM 2279 C CA . VAL A 1 284 ? 4.910 7.125 10.110 1.00 88.31 284 VAL A CA 1
ATOM 2280 C C . VAL A 1 284 ? 5.420 5.735 9.724 1.00 88.31 284 VAL A C 1
ATOM 2282 O O . VAL A 1 284 ? 4.631 4.797 9.620 1.00 88.31 284 VAL A O 1
ATOM 2285 N N . GLU A 1 285 ? 6.731 5.583 9.539 1.00 89.00 285 GLU A N 1
ATOM 2286 C CA . GLU A 1 285 ? 7.326 4.293 9.180 1.00 89.00 285 GLU A CA 1
ATOM 2287 C C . GLU A 1 285 ? 7.316 3.287 10.338 1.00 89.00 285 GLU A C 1
ATOM 2289 O O . GLU A 1 285 ? 7.055 2.105 10.111 1.00 89.00 285 GLU A O 1
ATOM 2294 N N . ASP A 1 286 ? 7.513 3.735 11.580 1.00 92.00 286 ASP A N 1
ATOM 2295 C CA . ASP A 1 286 ? 7.494 2.855 12.754 1.00 92.00 286 ASP A CA 1
ATOM 2296 C C . ASP A 1 286 ? 6.075 2.357 13.050 1.00 92.00 286 ASP A C 1
ATOM 2298 O O . ASP A 1 286 ? 5.862 1.166 13.312 1.00 92.00 286 ASP A O 1
ATOM 2302 N N . LEU A 1 287 ? 5.086 3.254 12.954 1.00 92.75 287 LEU A N 1
ATOM 2303 C CA . LEU A 1 287 ? 3.666 2.914 13.031 1.00 92.75 287 LEU A CA 1
ATOM 2304 C C . LEU A 1 287 ? 3.310 1.864 11.976 1.00 92.75 287 LEU A C 1
ATOM 2306 O O . LEU A 1 287 ? 2.759 0.806 12.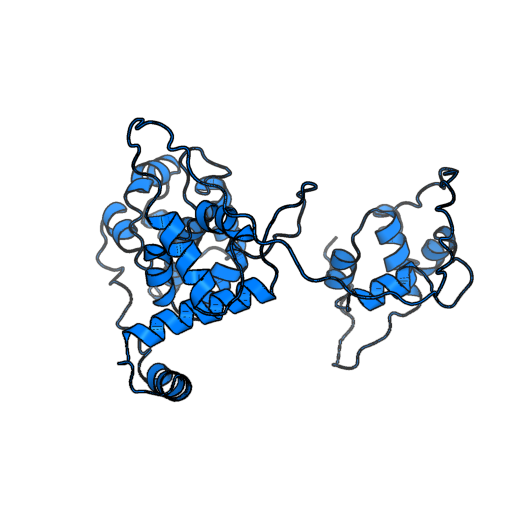294 1.00 92.75 287 LEU A O 1
ATOM 2310 N N . ARG A 1 288 ? 3.657 2.152 10.720 1.00 92.19 288 ARG A N 1
ATOM 2311 C CA . ARG A 1 288 ? 3.378 1.291 9.574 1.00 92.19 288 ARG A CA 1
ATOM 2312 C C . ARG A 1 288 ? 3.980 -0.094 9.747 1.00 92.19 288 ARG A C 1
ATOM 2314 O O . ARG A 1 288 ? 3.267 -1.085 9.594 1.00 92.19 288 ARG A O 1
ATOM 2321 N N . GLU A 1 289 ? 5.270 -0.176 10.057 1.00 91.00 289 GLU A N 1
ATOM 2322 C CA . GLU A 1 289 ? 5.958 -1.459 10.184 1.00 91.00 289 GLU A CA 1
ATOM 2323 C C . GLU A 1 289 ? 5.393 -2.273 11.350 1.00 91.00 289 GLU A C 1
ATOM 2325 O O . GLU A 1 289 ? 5.208 -3.487 11.240 1.00 91.00 289 GLU A O 1
ATOM 2330 N N . THR A 1 290 ? 5.032 -1.600 12.443 1.00 94.25 290 THR A N 1
ATOM 2331 C CA . THR A 1 290 ? 4.400 -2.244 13.595 1.00 94.25 290 THR A CA 1
ATOM 2332 C C . THR A 1 290 ? 3.041 -2.831 13.226 1.00 94.25 290 THR A C 1
ATOM 2334 O O . THR A 1 290 ? 2.809 -4.016 13.475 1.00 94.25 290 THR A O 1
ATOM 2337 N N . LEU A 1 291 ? 2.153 -2.055 12.596 1.00 94.25 291 LEU A N 1
ATOM 2338 C CA . LEU A 1 291 ? 0.833 -2.538 12.175 1.00 94.25 29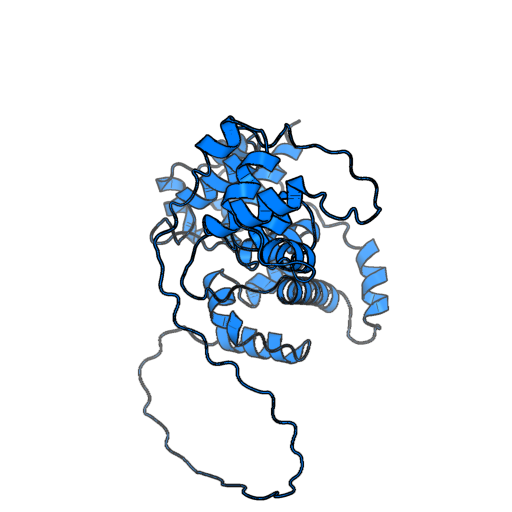1 LEU A CA 1
ATOM 2339 C C . LEU A 1 291 ? 0.950 -3.654 11.126 1.00 94.25 291 LEU A C 1
ATOM 2341 O O . LEU A 1 291 ? 0.271 -4.675 11.238 1.00 94.25 291 LEU A O 1
ATOM 2345 N N . ARG A 1 292 ? 1.855 -3.514 10.147 1.00 92.06 292 ARG A N 1
ATOM 2346 C CA . ARG A 1 292 ? 2.104 -4.538 9.120 1.00 92.06 292 ARG A CA 1
ATOM 2347 C C . ARG A 1 292 ? 2.556 -5.852 9.754 1.00 92.06 292 ARG A C 1
ATOM 2349 O O . ARG A 1 292 ? 1.971 -6.887 9.466 1.00 92.06 292 ARG A O 1
ATOM 2356 N N . ARG A 1 293 ? 3.545 -5.836 10.649 1.00 90.19 293 ARG A N 1
ATOM 2357 C CA . ARG A 1 293 ? 4.064 -7.069 11.268 1.00 90.19 293 ARG A CA 1
ATOM 2358 C C . ARG A 1 293 ? 3.063 -7.770 12.180 1.00 90.19 293 ARG A C 1
ATOM 2360 O O . ARG A 1 293 ? 3.106 -8.989 12.296 1.00 90.19 293 ARG A O 1
ATOM 2367 N N . THR A 1 294 ? 2.206 -7.011 12.857 1.00 94.12 294 THR A N 1
ATOM 2368 C CA . THR A 1 294 ? 1.351 -7.544 13.931 1.00 94.12 294 THR A CA 1
ATOM 2369 C C . THR A 1 294 ? -0.067 -7.874 13.486 1.00 94.12 294 THR A C 1
ATOM 2371 O O . THR A 1 294 ? -0.716 -8.699 14.126 1.00 94.12 294 THR A O 1
ATOM 2374 N N . LEU A 1 295 ? -0.561 -7.253 12.411 1.00 94.19 295 LEU A N 1
ATOM 2375 C CA . LEU A 1 295 ? -1.957 -7.394 11.993 1.00 94.19 295 LEU A CA 1
ATOM 2376 C C . LEU A 1 295 ? -2.120 -7.953 10.587 1.00 94.19 295 LEU A C 1
ATOM 2378 O O . LEU A 1 295 ? -3.182 -8.495 10.288 1.00 94.19 295 LEU A O 1
ATOM 2382 N N . TYR A 1 296 ? -1.120 -7.834 9.716 1.00 91.38 296 TYR A N 1
ATOM 2383 C CA . TYR A 1 296 ? -1.282 -8.227 8.322 1.00 91.38 296 TYR A CA 1
ATOM 2384 C C . TYR A 1 296 ? -1.306 -9.751 8.157 1.00 91.38 296 TYR A C 1
ATOM 2386 O O . TYR A 1 296 ? -0.504 -10.479 8.748 1.00 91.38 296 TYR A O 1
ATOM 2394 N N . ARG A 1 297 ? -2.235 -10.235 7.327 1.00 89.62 297 ARG A N 1
ATOM 2395 C CA . ARG A 1 297 ? -2.515 -11.665 7.135 1.00 89.62 297 ARG A CA 1
ATOM 2396 C C . ARG A 1 297 ? -1.312 -12.489 6.673 1.00 89.62 297 ARG A C 1
ATOM 2398 O O . ARG A 1 297 ? -1.229 -13.657 7.040 1.00 89.62 297 ARG A O 1
ATOM 2405 N N . ASP A 1 298 ? -0.385 -11.895 5.928 1.00 86.06 298 ASP A N 1
ATOM 2406 C CA . ASP A 1 298 ? 0.808 -12.608 5.448 1.00 86.06 298 ASP A CA 1
ATOM 2407 C C . ASP A 1 298 ? 1.770 -12.956 6.597 1.00 86.06 298 ASP A C 1
ATOM 2409 O O . ASP A 1 298 ? 2.562 -13.889 6.485 1.00 86.06 298 ASP A O 1
ATOM 2413 N N . PHE A 1 299 ? 1.674 -12.242 7.725 1.00 82.00 299 PHE A N 1
ATOM 2414 C CA . PHE A 1 299 ? 2.481 -12.484 8.922 1.00 82.00 299 PHE A CA 1
ATOM 2415 C C . PHE A 1 299 ? 1.704 -13.191 10.034 1.00 82.00 299 PHE A C 1
ATOM 2417 O O . PHE A 1 299 ? 2.302 -13.910 10.835 1.00 82.00 299 PHE A O 1
ATOM 2424 N N . VAL A 1 300 ? 0.381 -13.004 10.095 1.00 89.25 300 VAL A N 1
ATOM 2425 C CA . VAL A 1 300 ? -0.450 -13.511 11.192 1.00 89.25 300 VAL A CA 1
ATOM 2426 C C . VAL A 1 300 ? -1.641 -14.313 10.659 1.00 89.25 300 VAL A C 1
ATOM 2428 O O . VAL A 1 300 ? -2.473 -13.769 9.927 1.00 89.25 300 VAL A O 1
ATOM 2431 N N . PRO A 1 301 ? -1.793 -15.596 11.049 1.00 90.38 301 PRO A N 1
ATOM 2432 C CA . PRO A 1 301 ? -2.960 -16.393 10.690 1.00 90.38 301 PRO A CA 1
ATOM 2433 C C . PRO A 1 301 ? -4.262 -15.724 11.140 1.00 90.38 301 PRO A C 1
ATOM 2435 O O . PRO A 1 301 ? -4.431 -15.392 12.310 1.00 90.38 301 PRO A O 1
ATOM 2438 N N . GLY A 1 302 ? -5.195 -15.532 10.205 1.00 91.50 302 GLY A N 1
ATOM 2439 C CA . GLY A 1 302 ? -6.439 -14.803 10.478 1.00 91.50 302 GLY A CA 1
ATOM 2440 C C . GLY A 1 302 ? -6.281 -13.280 10.528 1.00 91.50 302 GLY A C 1
ATOM 2441 O O . GLY A 1 302 ? -7.227 -12.599 10.907 1.00 91.50 302 GLY A O 1
ATOM 2442 N N . GLY A 1 303 ? -5.124 -12.751 10.118 1.00 93.31 303 GLY A N 1
ATOM 2443 C CA . GLY A 1 303 ? -4.851 -11.321 10.061 1.00 93.31 303 GLY A CA 1
ATOM 2444 C C . GLY A 1 303 ? -5.749 -10.537 9.101 1.00 93.31 303 GLY A C 1
ATOM 2445 O O . GLY A 1 303 ? -6.499 -11.093 8.280 1.00 93.31 303 GLY A O 1
ATOM 2446 N N . MET A 1 304 ? -5.620 -9.220 9.210 1.00 94.31 304 MET A N 1
ATOM 2447 C CA . MET A 1 304 ? -6.262 -8.206 8.388 1.00 94.31 304 MET A CA 1
ATOM 2448 C C . MET A 1 304 ? -5.673 -8.178 6.971 1.00 94.31 304 MET A C 1
ATOM 2450 O O . MET A 1 304 ? -4.491 -8.447 6.748 1.00 94.31 304 MET A O 1
ATOM 2454 N N . SER A 1 305 ? -6.505 -7.817 6.001 1.00 92.06 305 SER A N 1
ATOM 2455 C CA . SER A 1 305 ? -6.076 -7.479 4.641 1.00 92.06 305 SER A CA 1
ATOM 2456 C C . SER A 1 305 ? -5.293 -6.164 4.614 1.00 92.06 305 SER A C 1
ATOM 2458 O O . SER A 1 305 ? -5.442 -5.321 5.499 1.00 92.06 305 SER A O 1
ATOM 2460 N N . ALA A 1 306 ? -4.489 -5.959 3.568 1.00 88.06 306 ALA A N 1
ATOM 2461 C CA . ALA A 1 306 ? -3.646 -4.768 3.431 1.00 88.06 306 ALA A CA 1
ATOM 2462 C C . ALA A 1 306 ? -4.465 -3.468 3.514 1.00 88.06 306 ALA A C 1
ATOM 2464 O O . ALA A 1 306 ? -4.050 -2.504 4.154 1.00 88.06 306 ALA A O 1
ATOM 2465 N N . LEU A 1 307 ? -5.661 -3.468 2.919 1.00 88.00 307 LEU A N 1
ATOM 2466 C CA . LEU A 1 307 ? -6.563 -2.322 2.937 1.00 88.00 307 LEU A CA 1
ATOM 2467 C C . LEU A 1 307 ? -7.133 -2.022 4.334 1.00 88.00 307 LEU A C 1
ATOM 2469 O O . LEU A 1 307 ? -7.288 -0.858 4.686 1.00 88.00 307 LEU A O 1
ATOM 2473 N N . GLU A 1 308 ? -7.427 -3.047 5.138 1.00 93.25 308 GLU A N 1
ATOM 2474 C CA . GLU A 1 308 ? -7.917 -2.870 6.515 1.00 93.25 308 GLU A CA 1
ATOM 2475 C C . GLU A 1 308 ? -6.815 -2.331 7.433 1.00 93.25 308 GLU A C 1
ATOM 2477 O O . GLU A 1 308 ? -7.065 -1.410 8.209 1.00 93.25 308 GLU A O 1
ATOM 2482 N N . VAL A 1 309 ? -5.589 -2.855 7.301 1.00 93.06 309 VAL A N 1
ATOM 2483 C CA . VAL A 1 309 ? -4.415 -2.353 8.036 1.00 93.06 309 VAL A CA 1
ATOM 2484 C C . VAL A 1 309 ? -4.165 -0.885 7.699 1.00 93.06 309 VAL A C 1
ATOM 2486 O O . VAL A 1 309 ? -3.930 -0.077 8.592 1.00 93.06 309 VAL A O 1
ATOM 2489 N N . LEU A 1 310 ? -4.270 -0.522 6.420 1.00 90.75 310 LEU A N 1
ATOM 2490 C CA . LEU A 1 310 ? -4.075 0.853 5.985 1.00 90.75 310 LEU A CA 1
ATOM 2491 C C . LEU A 1 310 ? -5.194 1.793 6.458 1.00 90.75 310 LEU A C 1
ATOM 2493 O O . LEU A 1 310 ? -4.917 2.911 6.880 1.00 90.75 310 LEU A O 1
ATOM 2497 N N . ALA A 1 311 ? -6.452 1.345 6.419 1.00 90.19 311 ALA A N 1
ATOM 2498 C CA . ALA A 1 311 ? -7.571 2.117 6.955 1.00 90.19 311 ALA A CA 1
ATOM 2499 C C . ALA A 1 311 ? -7.367 2.419 8.450 1.00 90.19 311 ALA A C 1
ATOM 2501 O O . ALA A 1 311 ? -7.596 3.545 8.891 1.00 90.19 311 ALA A O 1
ATOM 2502 N N . LEU A 1 312 ? -6.893 1.429 9.218 1.00 93.25 312 LEU A N 1
ATOM 2503 C CA . LEU A 1 312 ? -6.531 1.606 10.623 1.00 93.25 312 LEU A CA 1
ATOM 2504 C C . LEU A 1 312 ? -5.359 2.587 10.785 1.00 93.25 312 LEU A C 1
ATOM 2506 O O . LEU A 1 312 ? -5.436 3.473 11.631 1.00 93.25 312 LEU A O 1
ATOM 2510 N N . GLU A 1 313 ? -4.315 2.471 9.961 1.00 94.06 313 GLU A N 1
ATOM 2511 C CA . GLU A 1 313 ? -3.169 3.391 9.962 1.00 94.06 313 GLU A CA 1
ATOM 2512 C C . GLU A 1 313 ? -3.603 4.849 9.754 1.00 94.06 313 GLU A C 1
ATOM 2514 O O . GLU A 1 313 ? -3.184 5.720 10.514 1.00 94.06 313 GLU A O 1
ATOM 2519 N N . PHE A 1 314 ? -4.469 5.124 8.773 1.00 91.00 314 PHE A N 1
ATOM 2520 C CA . PHE A 1 314 ? -4.964 6.481 8.523 1.00 91.00 314 PHE A CA 1
ATOM 2521 C C . PHE A 1 314 ? -5.725 7.053 9.715 1.00 91.00 314 PHE A C 1
ATOM 2523 O O . PHE A 1 314 ? -5.466 8.186 10.111 1.00 91.00 314 PHE A O 1
ATOM 2530 N N . VAL A 1 315 ? -6.604 6.264 10.338 1.00 90.50 315 VAL A N 1
ATOM 2531 C CA . VAL A 1 315 ? -7.337 6.726 11.525 1.00 90.50 315 VAL A CA 1
ATOM 2532 C C . VAL A 1 315 ? -6.393 6.984 12.699 1.00 90.50 315 VAL A C 1
ATOM 2534 O O . VAL A 1 315 ? -6.565 7.977 13.400 1.00 90.50 315 VAL A O 1
ATOM 2537 N N . VAL A 1 316 ? -5.382 6.134 12.908 1.00 90.31 316 VAL A N 1
ATOM 2538 C CA . VAL A 1 316 ? -4.390 6.327 13.979 1.00 90.31 316 VAL A CA 1
ATOM 2539 C C . VAL A 1 316 ? -3.581 7.610 13.769 1.00 90.31 316 VAL A C 1
ATOM 2541 O O . VAL A 1 316 ? -3.383 8.355 14.726 1.00 90.31 316 VAL A O 1
ATOM 2544 N N . ARG A 1 317 ? -3.173 7.909 12.530 1.00 89.50 317 ARG A N 1
ATOM 2545 C CA . ARG A 1 317 ? -2.448 9.147 12.191 1.00 89.50 317 ARG A CA 1
ATOM 2546 C C . ARG A 1 317 ? -3.315 10.393 12.364 1.00 89.50 317 ARG A C 1
ATOM 2548 O O . ARG A 1 317 ? -2.863 11.388 12.918 1.00 89.50 317 ARG A O 1
ATOM 2555 N N . ASP A 1 318 ? -4.579 10.333 11.953 1.00 84.94 318 ASP A N 1
ATOM 2556 C CA . ASP A 1 318 ? -5.498 11.471 12.079 1.00 84.94 318 ASP A CA 1
ATOM 2557 C C . ASP A 1 318 ? -5.854 11.796 13.543 1.00 84.94 318 ASP A C 1
ATOM 2559 O O . ASP A 1 318 ? -6.229 12.931 13.856 1.00 84.94 318 ASP A O 1
ATOM 2563 N N . CYS A 1 319 ? -5.711 10.835 14.466 1.00 75.69 319 CYS A N 1
ATOM 2564 C CA . CYS A 1 319 ? -5.936 11.057 15.896 1.00 75.69 319 CYS A CA 1
ATOM 2565 C C . CYS A 1 319 ? -4.954 12.065 16.524 1.00 75.69 319 CYS A C 1
ATOM 2567 O O . CYS A 1 319 ? -5.334 12.714 17.502 1.00 75.69 319 CYS A O 1
ATOM 2569 N N . GLU A 1 320 ? -3.750 12.268 15.968 1.00 62.94 320 GLU A N 1
ATOM 2570 C CA . GLU A 1 320 ? -2.813 13.301 16.452 1.00 62.94 320 GLU A CA 1
ATOM 2571 C C . GLU A 1 320 ? -3.396 14.714 16.361 1.00 62.94 320 GLU A C 1
ATOM 2573 O O . GLU A 1 320 ? -3.123 15.570 17.204 1.00 62.94 320 GLU A O 1
ATOM 2578 N N . TRP A 1 321 ? -4.240 14.971 15.361 1.00 49.78 321 TRP A N 1
ATOM 2579 C CA . TRP A 1 321 ? -4.611 16.334 14.988 1.00 49.78 321 TRP A CA 1
ATOM 2580 C C . TRP A 1 321 ? -5.665 16.981 15.898 1.00 49.78 321 TRP A C 1
ATOM 2582 O O . TRP A 1 321 ? -6.036 18.133 15.690 1.00 49.78 321 TRP A O 1
ATOM 2592 N N . ARG A 1 322 ? -6.196 16.254 16.889 1.00 52.31 322 ARG A N 1
ATOM 2593 C CA . ARG A 1 322 ? -7.285 16.741 17.761 1.00 52.31 322 ARG A CA 1
ATOM 2594 C C . ARG A 1 322 ? -6.910 16.883 19.235 1.00 52.31 322 ARG A C 1
ATOM 2596 O O . ARG A 1 322 ? -7.747 17.331 20.014 1.00 52.31 322 ARG A O 1
ATOM 2603 N N . GLY A 1 323 ? -5.694 16.484 19.612 1.00 53.41 323 GLY A N 1
ATOM 2604 C CA . GLY A 1 323 ? -5.215 16.488 20.999 1.00 53.41 323 GLY A CA 1
ATOM 2605 C C . GLY A 1 323 ? -4.259 17.628 21.368 1.00 53.41 323 GLY A C 1
ATOM 2606 O O . GLY A 1 323 ? -3.771 17.635 22.497 1.00 53.41 323 GLY A O 1
ATOM 2607 N N . SER A 1 324 ? -3.977 18.558 20.448 1.00 43.59 324 SER A N 1
ATOM 2608 C CA . SER A 1 324 ? -3.121 19.743 20.655 1.00 43.59 324 SER A CA 1
ATOM 2609 C C . SER A 1 324 ? -3.899 21.045 20.490 1.00 43.59 324 SER A C 1
ATOM 2611 O O . SER A 1 324 ? -3.517 22.026 21.165 1.00 43.59 324 SER A O 1
#

Organism: NCBI:txid1738132